Protein AF-A0A9Q1R9A4-F1 (afdb_monomer_lite)

pLDDT: mean 81.08, std 15.14, range [37.38, 95.88]

Organism: NCBI:txid402998

InterPro domains:
  IPR012951 Berberine/berberine-like [PF08031] (188-244)
  IPR016169 FAD-binding, type PCMH, subdomain 2 [G3DSA:3.30.465.10] (1-29)
  IPR016169 FAD-binding, type PCMH, subdomain 2 [G3DSA:3.30.465.10] (203-243)

Foldseek 3Di:
DVVLVVVLVVAADQDDDPDDDDDDDDADQKKKKKKKKAFCVPCVVLVVLCLVCQVVQDPQKHWDKDWDWDDDDPPITIMIMIIMMGRDDPVVVVVSCCVRPCVSVDDPVLQPDDQDPDDGIGMYMYIAGPVLVVCVVVVHGSPDDPVVVVDDDDDDDADFRFQDDFDDDDDDPVVSSQVGGDVPPQAGAVVNPDCVQDFQDPVSDQVRLCSSQCNHQNVCLLSSLCVSCVSPVVPPPDDRNHRHHDDDPD

Structure (mmCIF, N/CA/C/O backbone):
data_AF-A0A9Q1R9A4-F1
#
_entry.id   AF-A0A9Q1R9A4-F1
#
loop_
_atom_site.group_PDB
_atom_site.id
_atom_site.type_symbol
_atom_site.label_atom_id
_atom_site.label_alt_id
_atom_site.label_comp_id
_atom_site.label_asym_id
_atom_site.label_entity_id
_atom_site.label_seq_id
_atom_site.pdbx_PDB_ins_code
_atom_site.Cartn_x
_atom_site.Cartn_y
_atom_site.Cartn_z
_atom_site.occupancy
_atom_site.B_iso_or_equiv
_atom_site.auth_seq_id
_atom_site.auth_comp_id
_atom_site.auth_asym_id
_atom_site.auth_atom_id
_atom_site.pdbx_PDB_model_num
ATOM 1 N N . MET A 1 1 ? 8.631 -12.637 -24.176 1.00 63.22 1 MET A N 1
ATOM 2 C CA . MET A 1 1 ? 8.244 -11.293 -24.678 1.00 63.22 1 MET A CA 1
ATOM 3 C C . MET A 1 1 ? 6.862 -10.855 -24.199 1.00 63.22 1 MET A C 1
ATOM 5 O O . MET A 1 1 ? 6.827 -9.897 -23.445 1.00 63.22 1 MET A O 1
ATOM 9 N N . LYS A 1 2 ? 5.747 -11.522 -24.561 1.00 83.12 2 LYS A N 1
ATOM 10 C CA . LYS A 1 2 ? 4.403 -11.132 -24.063 1.00 83.12 2 LYS A CA 1
ATOM 11 C C . LYS A 1 2 ? 4.296 -11.201 -22.533 1.00 83.12 2 LYS A C 1
ATOM 13 O O . LYS A 1 2 ? 3.908 -10.218 -21.917 1.00 83.12 2 LYS A O 1
ATOM 18 N N . GLU A 1 3 ? 4.743 -12.304 -21.932 1.00 92.31 3 GLU A N 1
ATOM 19 C CA . GLU A 1 3 ? 4.770 -12.461 -20.467 1.00 92.31 3 GLU A CA 1
ATOM 20 C C . GLU A 1 3 ? 5.735 -11.495 -19.774 1.00 92.31 3 GLU A C 1
ATOM 22 O O . GLU A 1 3 ? 5.434 -10.985 -18.700 1.00 92.31 3 GLU A O 1
ATOM 27 N N . ASP A 1 4 ? 6.883 -11.197 -20.390 1.00 92.88 4 ASP A N 1
ATOM 28 C CA . ASP A 1 4 ? 7.862 -10.280 -19.800 1.00 92.88 4 ASP A CA 1
ATOM 29 C C . ASP A 1 4 ? 7.362 -8.836 -19.797 1.00 92.88 4 ASP A C 1
ATOM 31 O O . ASP A 1 4 ? 7.491 -8.152 -18.786 1.00 92.88 4 ASP A O 1
ATOM 35 N N . LEU A 1 5 ? 6.747 -8.385 -20.896 1.00 92.62 5 LEU A N 1
ATOM 36 C CA . LEU A 1 5 ? 6.113 -7.070 -20.949 1.00 92.62 5 LEU A CA 1
ATOM 37 C C . LEU A 1 5 ? 4.925 -7.006 -19.985 1.00 92.62 5 LEU A C 1
ATOM 39 O O . LEU A 1 5 ? 4.809 -6.040 -19.239 1.00 92.62 5 LEU A O 1
ATOM 43 N N . PHE A 1 6 ? 4.086 -8.046 -19.944 1.00 94.00 6 PHE A N 1
ATOM 44 C CA . PHE A 1 6 ? 2.952 -8.113 -19.020 1.00 94.00 6 PHE A CA 1
ATOM 45 C C . PHE A 1 6 ? 3.384 -8.127 -17.545 1.00 94.00 6 PHE A C 1
ATOM 47 O O . PHE A 1 6 ? 2.719 -7.559 -16.681 1.00 94.00 6 PHE A O 1
ATOM 54 N N . TRP A 1 7 ? 4.510 -8.762 -17.227 1.00 95.19 7 TRP A N 1
ATOM 55 C CA . TRP A 1 7 ? 5.142 -8.660 -15.915 1.00 95.19 7 TRP A CA 1
ATOM 56 C C . TRP A 1 7 ? 5.619 -7.231 -15.633 1.00 95.19 7 TRP A C 1
ATOM 58 O O . TRP A 1 7 ? 5.313 -6.693 -14.572 1.00 95.19 7 TRP A O 1
ATOM 68 N N . ALA A 1 8 ? 6.299 -6.604 -16.591 1.00 93.81 8 ALA A N 1
ATOM 69 C CA . ALA A 1 8 ? 6.922 -5.299 -16.417 1.00 93.81 8 ALA A CA 1
ATOM 70 C C . ALA A 1 8 ? 5.896 -4.168 -16.200 1.00 93.81 8 ALA A C 1
ATOM 72 O O . ALA A 1 8 ? 6.060 -3.349 -15.296 1.00 93.81 8 ALA A O 1
ATOM 73 N N . ILE A 1 9 ? 4.787 -4.169 -16.951 1.00 93.44 9 ILE A N 1
ATOM 74 C CA . ILE A 1 9 ? 3.737 -3.140 -16.830 1.00 93.44 9 ILE A CA 1
ATOM 75 C C . ILE A 1 9 ? 2.935 -3.210 -15.522 1.00 93.44 9 ILE A C 1
ATOM 77 O O . ILE A 1 9 ? 2.204 -2.279 -15.203 1.00 93.44 9 ILE A O 1
ATOM 81 N N . ARG A 1 10 ? 3.065 -4.294 -14.743 1.00 90.88 10 ARG A N 1
ATOM 82 C CA . ARG A 1 10 ? 2.428 -4.449 -13.420 1.00 90.88 10 ARG A CA 1
ATOM 83 C C . ARG A 1 10 ? 3.239 -3.831 -12.275 1.00 90.88 10 ARG A C 1
ATOM 85 O O . ARG A 1 10 ? 2.930 -4.071 -11.112 1.00 90.88 10 ARG A O 1
ATOM 92 N N . GLY A 1 11 ? 4.269 -3.054 -12.597 1.00 83.69 11 GLY A N 1
ATOM 93 C CA . GLY A 1 11 ? 5.078 -2.335 -11.612 1.00 83.69 11 GLY A CA 1
ATOM 94 C C . GLY A 1 11 ? 5.903 -1.174 -12.171 1.00 83.69 11 GLY A C 1
ATOM 95 O O . GLY A 1 11 ? 6.501 -0.452 -11.383 1.00 83.69 11 GLY A O 1
ATOM 96 N N . ALA A 1 12 ? 5.951 -0.977 -13.492 1.00 81.62 12 ALA A N 1
ATOM 97 C CA . ALA A 1 12 ? 6.675 0.112 -14.144 1.00 81.62 12 ALA A CA 1
ATOM 98 C C . ALA A 1 12 ? 6.041 0.489 -15.498 1.00 81.62 12 ALA A C 1
ATOM 100 O O . ALA A 1 12 ? 5.244 -0.262 -16.055 1.00 81.62 12 ALA A O 1
ATOM 101 N N . SER A 1 13 ? 6.398 1.654 -16.045 1.00 76.25 13 SER A N 1
ATOM 102 C CA . SER A 1 13 ? 5.813 2.182 -17.288 1.00 76.25 13 SER A CA 1
ATOM 103 C C . SER A 1 13 ? 6.701 1.917 -18.506 1.00 76.25 13 SER A C 1
ATOM 105 O O . SER A 1 13 ? 7.856 2.330 -18.535 1.00 76.25 13 SER A O 1
ATOM 107 N N . PHE A 1 14 ? 6.140 1.265 -19.530 1.00 88.50 14 PHE A N 1
ATOM 108 C CA . PHE A 1 14 ? 6.838 0.879 -20.773 1.00 88.50 14 PHE A CA 1
ATOM 109 C C . PHE A 1 14 ? 6.144 1.378 -22.051 1.00 88.50 14 PHE A C 1
ATOM 111 O O . PHE A 1 14 ? 6.560 1.041 -23.155 1.00 88.50 14 PHE A O 1
ATOM 118 N N . GLY A 1 15 ? 5.067 2.150 -21.909 1.00 90.69 15 GLY A N 1
ATOM 119 C CA . GLY A 1 15 ? 4.240 2.633 -23.010 1.00 90.69 15 GLY A CA 1
ATOM 120 C C . GLY A 1 15 ? 2.914 3.194 -22.504 1.00 90.69 15 GLY A C 1
ATOM 121 O O . GLY A 1 15 ? 2.722 3.366 -21.298 1.00 90.69 15 GLY A O 1
ATOM 122 N N . VAL A 1 16 ? 1.984 3.449 -23.425 1.00 93.31 16 VAL A N 1
ATOM 123 C CA . VAL A 1 16 ? 0.628 3.905 -23.092 1.00 93.31 16 VAL A CA 1
ATOM 124 C C . VAL A 1 16 ? -0.269 2.695 -22.838 1.00 93.31 16 VAL A C 1
ATOM 126 O O . VAL A 1 16 ? -0.581 1.934 -23.753 1.00 93.31 16 VAL A O 1
ATOM 129 N N . ILE A 1 17 ? -0.686 2.509 -21.586 1.00 92.94 17 ILE A N 1
ATOM 130 C CA . ILE A 1 17 ? -1.618 1.442 -21.210 1.00 92.94 17 ILE A CA 1
ATOM 131 C C . ILE A 1 17 ? -3.041 1.909 -21.511 1.00 92.94 17 ILE A C 1
ATOM 133 O O . ILE A 1 17 ? -3.514 2.875 -20.922 1.00 92.94 17 ILE A O 1
ATOM 137 N N . LEU A 1 18 ? -3.724 1.211 -22.420 1.00 94.38 18 LEU A N 1
ATOM 138 C CA . LEU A 1 18 ? -5.082 1.574 -22.842 1.00 94.38 18 LEU A CA 1
ATOM 139 C C . LEU A 1 18 ? -6.168 1.012 -21.919 1.00 94.38 18 LEU A C 1
ATOM 141 O O . LEU A 1 18 ? -7.210 1.633 -21.741 1.00 94.38 18 LEU A O 1
ATOM 145 N N . ALA A 1 19 ? -5.947 -0.176 -21.353 1.00 94.44 19 ALA A N 1
ATOM 146 C CA . ALA A 1 19 ? -6.924 -0.841 -20.500 1.00 94.44 19 ALA A CA 1
ATOM 147 C C . ALA A 1 19 ? -6.268 -1.885 -19.590 1.00 94.44 19 ALA A C 1
ATOM 149 O O . ALA A 1 19 ? -5.264 -2.504 -19.949 1.00 94.44 19 ALA A O 1
ATOM 150 N N . TRP A 1 20 ? -6.907 -2.136 -18.446 1.00 93.75 20 TRP A N 1
ATOM 151 C CA . TRP A 1 20 ? -6.590 -3.242 -17.547 1.00 93.75 20 TRP A CA 1
ATOM 152 C C . TRP A 1 20 ? -7.762 -4.215 -17.466 1.00 93.75 20 TRP A C 1
ATOM 154 O O . TRP A 1 20 ? -8.903 -3.814 -17.245 1.00 93.75 20 TRP A O 1
ATOM 164 N N . LYS A 1 21 ? -7.473 -5.515 -17.576 1.00 95.06 21 LYS A N 1
ATOM 165 C CA . LYS A 1 21 ? -8.422 -6.568 -17.204 1.00 95.06 21 LYS A CA 1
ATOM 166 C C . LYS A 1 21 ? -8.174 -6.955 -15.752 1.00 95.06 21 LYS A C 1
ATOM 168 O O . LYS A 1 21 ? -7.192 -7.628 -15.448 1.00 95.06 21 LYS A O 1
ATOM 173 N N . LEU A 1 22 ? -9.061 -6.522 -14.864 1.00 93.94 22 LEU A N 1
ATOM 174 C CA . LEU A 1 22 ? -8.936 -6.765 -13.430 1.00 93.94 22 LEU A CA 1
ATOM 175 C C . LEU A 1 22 ? -9.556 -8.111 -13.041 1.00 93.94 22 LEU A C 1
ATOM 177 O O . LEU A 1 22 ? -10.604 -8.502 -13.556 1.00 93.94 22 LEU A O 1
ATOM 181 N N . LYS A 1 23 ? -8.916 -8.813 -12.101 1.00 94.06 23 LYS A N 1
ATOM 182 C CA . LYS A 1 23 ? -9.514 -9.953 -11.400 1.00 94.06 23 LYS A CA 1
ATOM 183 C C . LYS A 1 23 ? -10.117 -9.432 -10.103 1.00 94.06 23 LYS A C 1
ATOM 185 O O . LYS A 1 23 ? -9.381 -8.994 -9.223 1.00 94.06 23 LYS A O 1
ATOM 190 N N . LEU A 1 24 ? -11.441 -9.475 -9.999 1.00 94.31 24 LEU A N 1
ATOM 191 C CA . LEU A 1 24 ? -12.132 -9.060 -8.783 1.00 94.31 24 LEU A CA 1
ATOM 192 C C . LEU A 1 24 ? -11.820 -10.029 -7.638 1.00 94.31 24 LEU A C 1
ATOM 194 O O . LEU A 1 24 ? -11.685 -11.239 -7.846 1.00 94.31 24 LEU A O 1
ATOM 198 N N . VAL A 1 25 ? -11.722 -9.481 -6.432 1.00 91.50 25 VAL A N 1
ATOM 199 C CA . VAL A 1 25 ? -11.574 -10.240 -5.189 1.00 91.50 25 VAL A CA 1
ATOM 200 C C . VAL A 1 25 ? -12.861 -10.137 -4.388 1.00 91.50 25 VAL A C 1
ATOM 202 O O . VAL A 1 25 ? -13.541 -9.111 -4.413 1.00 91.50 25 VAL A O 1
ATOM 205 N N . ARG A 1 26 ? -13.219 -11.220 -3.696 1.00 93.06 26 ARG A N 1
ATOM 206 C CA . ARG A 1 26 ? -14.405 -11.229 -2.845 1.00 93.06 26 ARG A CA 1
ATOM 207 C C . ARG A 1 26 ? -14.070 -10.562 -1.519 1.00 93.06 26 ARG A C 1
ATOM 209 O O . ARG A 1 26 ? -13.100 -10.940 -0.871 1.00 93.06 26 ARG A O 1
ATOM 216 N N . VAL A 1 27 ? -14.901 -9.611 -1.124 1.00 91.75 27 VAL A N 1
ATOM 217 C CA . VAL A 1 27 ? -14.853 -8.962 0.187 1.00 91.75 27 VAL A CA 1
ATOM 218 C C . VAL A 1 27 ? -16.104 -9.343 0.982 1.00 91.75 27 VAL A C 1
ATOM 220 O O . VAL A 1 27 ? -17.145 -9.605 0.367 1.00 91.75 27 VAL A O 1
ATOM 223 N N . PRO A 1 28 ? -16.026 -9.423 2.321 1.00 92.56 28 PRO A N 1
ATOM 224 C CA . PRO A 1 28 ? -17.210 -9.579 3.156 1.00 92.56 28 PRO A CA 1
ATOM 225 C C . PRO A 1 28 ? -18.204 -8.437 2.927 1.00 92.56 28 PRO A C 1
ATOM 227 O O . PRO A 1 28 ? -17.810 -7.313 2.621 1.00 92.56 28 PRO A O 1
ATOM 230 N N . GLU A 1 29 ? -19.494 -8.723 3.102 1.00 89.38 29 GLU A N 1
ATOM 231 C CA . GLU A 1 29 ? -20.552 -7.709 2.991 1.00 89.38 29 GLU A CA 1
ATOM 232 C C . GLU A 1 29 ? -20.385 -6.601 4.040 1.00 89.38 29 GLU A C 1
ATOM 234 O O . GLU A 1 29 ? -20.602 -5.424 3.751 1.00 89.38 29 GLU A O 1
ATOM 239 N N . LYS A 1 30 ? -19.934 -6.988 5.239 1.00 88.56 30 LYS A N 1
ATOM 240 C CA . LYS A 1 30 ? -19.611 -6.088 6.341 1.00 88.56 30 LYS A CA 1
ATOM 241 C C . LYS A 1 30 ? -18.139 -6.189 6.704 1.00 88.56 30 LYS A C 1
ATOM 243 O O . LYS A 1 30 ? -17.612 -7.284 6.893 1.00 88.56 30 LYS A O 1
ATOM 248 N N . VAL A 1 31 ? -17.509 -5.032 6.831 1.00 92.56 31 VAL A N 1
ATOM 249 C CA . VAL A 1 31 ? -16.153 -4.861 7.351 1.00 92.56 31 VAL A CA 1
ATOM 250 C C . VAL A 1 31 ? -16.194 -3.942 8.564 1.00 92.56 31 VAL A C 1
ATOM 252 O O . VAL A 1 31 ? -17.105 -3.123 8.691 1.00 92.56 31 VAL A O 1
ATOM 255 N N . THR A 1 32 ? -15.200 -4.041 9.437 1.00 91.31 32 THR A N 1
ATOM 256 C CA . THR A 1 32 ? -15.073 -3.190 10.623 1.00 91.31 32 THR A CA 1
ATOM 257 C C . THR A 1 32 ? -13.869 -2.273 10.455 1.00 91.31 32 THR A C 1
ATOM 259 O O . THR A 1 32 ? -12.757 -2.748 10.236 1.00 91.31 32 THR A O 1
ATOM 262 N N . VAL A 1 33 ? -14.063 -0.960 10.545 1.00 90.62 33 VAL A N 1
ATOM 263 C CA . VAL A 1 33 ? -12.965 0.021 10.555 1.00 90.62 33 VAL A CA 1
ATOM 264 C C . VAL A 1 33 ? -12.855 0.664 11.917 1.00 90.62 33 VAL A C 1
ATOM 266 O O . VAL A 1 33 ? -13.882 0.900 12.542 1.00 90.62 33 VAL A O 1
ATOM 269 N N . PHE A 1 34 ? -11.642 0.986 12.366 1.00 89.00 34 PHE A N 1
ATOM 270 C CA . PHE A 1 34 ? -11.479 1.756 13.594 1.00 89.00 34 PHE A CA 1
ATOM 271 C C . PHE A 1 34 ? -10.283 2.706 13.590 1.00 89.00 34 PHE A C 1
ATOM 273 O O . PHE A 1 34 ? -9.358 2.548 12.796 1.00 89.00 34 PHE A O 1
ATOM 280 N N . THR A 1 35 ? -10.307 3.691 14.488 1.00 87.75 35 THR A N 1
ATOM 281 C CA . THR A 1 35 ? -9.176 4.562 14.809 1.00 87.75 35 THR A CA 1
ATOM 282 C C . THR A 1 35 ? -9.021 4.675 16.319 1.00 87.75 35 THR A C 1
ATOM 284 O O . THR A 1 35 ? -9.992 4.982 17.010 1.00 87.75 35 THR A O 1
ATOM 287 N N . VAL A 1 36 ? -7.800 4.459 16.810 1.00 87.31 36 VAL A N 1
ATOM 288 C CA . VAL A 1 36 ? -7.400 4.711 18.201 1.00 87.31 36 VAL A CA 1
ATOM 289 C C . VAL A 1 36 ? -6.398 5.856 18.216 1.00 87.31 36 VAL A C 1
ATOM 291 O O . VAL A 1 36 ? -5.309 5.710 17.665 1.00 87.31 36 VAL A O 1
ATOM 294 N N . TYR A 1 37 ? -6.758 6.964 18.857 1.00 84.94 37 TYR A N 1
ATOM 295 C CA . TYR A 1 37 ? -5.898 8.140 19.001 1.00 84.94 37 TYR A CA 1
ATOM 296 C C . TYR A 1 37 ? -5.149 8.115 20.340 1.00 84.94 37 TYR A C 1
ATOM 298 O O . TYR A 1 37 ? -5.719 7.746 21.372 1.00 84.94 37 TYR A O 1
ATOM 306 N N . LYS A 1 38 ? -3.868 8.495 20.327 1.00 84.94 38 LYS A N 1
ATOM 307 C CA . LYS A 1 38 ? -2.996 8.617 21.503 1.00 84.94 38 LYS A CA 1
ATOM 308 C C . LYS A 1 38 ? -2.044 9.803 21.321 1.00 84.94 38 LYS A C 1
ATOM 310 O O . LYS A 1 38 ? -1.649 10.130 20.207 1.00 84.94 38 LYS A O 1
ATOM 315 N N . LYS A 1 39 ? -1.597 10.405 22.423 1.00 85.88 39 LYS A N 1
ATOM 316 C CA . LYS A 1 39 ? -0.428 11.299 22.401 1.00 85.88 39 LYS A CA 1
ATOM 317 C C . LYS A 1 39 ? 0.843 10.459 22.308 1.00 85.88 39 LYS A C 1
ATOM 319 O O . LYS A 1 39 ? 0.905 9.415 22.951 1.00 85.88 39 LYS A O 1
ATOM 324 N N . LEU A 1 40 ? 1.849 10.892 21.550 1.00 84.88 40 LEU A N 1
ATOM 325 C CA . LEU A 1 40 ? 3.137 10.188 21.491 1.00 84.88 40 LEU A CA 1
ATOM 326 C C . LEU A 1 40 ? 3.801 10.130 22.874 1.00 84.88 40 LEU A C 1
ATOM 328 O O . LEU A 1 40 ? 4.302 9.080 23.284 1.00 84.88 40 LEU A O 1
ATOM 332 N N . GLU A 1 41 ? 3.756 11.247 23.600 1.00 83.00 41 GLU A N 1
ATOM 333 C CA . GLU A 1 41 ? 4.258 11.349 24.967 1.00 83.00 41 GLU A CA 1
ATOM 334 C C . GLU A 1 41 ? 3.551 10.321 25.867 1.00 83.00 41 GLU A C 1
ATOM 336 O O . GLU A 1 41 ? 2.320 10.250 25.926 1.00 83.00 41 GLU A O 1
ATOM 341 N N . GLY A 1 42 ? 4.338 9.458 26.514 1.00 83.12 42 GLY A N 1
ATOM 342 C CA . GLY A 1 42 ? 3.838 8.364 27.351 1.00 83.12 42 GLY A CA 1
ATOM 343 C C . GLY A 1 42 ? 3.331 7.121 26.602 1.00 83.12 42 GLY A C 1
ATOM 344 O O . GLY A 1 42 ? 2.989 6.138 27.256 1.00 83.12 42 GLY A O 1
ATOM 345 N N . ASN A 1 43 ? 3.307 7.103 25.260 1.00 83.62 43 ASN A N 1
ATOM 346 C CA . ASN A 1 43 ? 2.828 5.958 24.461 1.00 83.62 43 ASN A CA 1
ATOM 347 C C . ASN A 1 43 ? 3.883 5.384 23.490 1.00 83.62 43 ASN A C 1
ATOM 349 O O . ASN A 1 43 ? 3.536 4.599 22.604 1.00 83.62 43 ASN A O 1
ATOM 353 N N . GLN A 1 44 ? 5.175 5.699 23.662 1.00 82.38 44 GLN A N 1
ATOM 354 C CA . GLN A 1 44 ? 6.252 5.162 22.807 1.00 82.38 44 GLN A CA 1
ATOM 355 C C . GLN A 1 44 ? 6.290 3.622 22.814 1.00 82.38 44 GLN A C 1
ATOM 357 O O . GLN A 1 44 ? 6.470 2.995 21.769 1.00 82.38 44 GLN A O 1
ATOM 362 N N . ASN A 1 45 ? 6.023 3.005 23.971 1.00 85.00 45 ASN A N 1
ATOM 363 C CA . ASN A 1 45 ? 5.959 1.547 24.115 1.00 85.00 45 ASN A CA 1
ATOM 364 C C . ASN A 1 45 ? 4.878 0.916 23.225 1.00 85.00 45 ASN A C 1
ATOM 366 O O . ASN A 1 45 ? 5.087 -0.167 22.680 1.00 85.00 45 ASN A O 1
ATOM 370 N N . LEU A 1 46 ? 3.737 1.590 23.041 1.00 85.88 46 LEU A N 1
ATOM 371 C CA . LEU A 1 46 ? 2.663 1.107 22.172 1.00 85.88 46 LEU A CA 1
ATOM 372 C C . LEU A 1 46 ? 3.079 1.156 20.699 1.00 85.88 46 LEU A C 1
ATOM 374 O O . LEU A 1 46 ? 2.847 0.195 19.966 1.00 85.88 46 LEU A O 1
ATOM 378 N N . LEU A 1 47 ? 3.732 2.242 20.276 1.00 85.56 47 LEU A N 1
ATOM 379 C CA . LEU A 1 47 ? 4.261 2.374 18.918 1.00 85.56 47 LEU A CA 1
ATOM 380 C C . LEU A 1 47 ? 5.308 1.290 18.619 1.00 85.5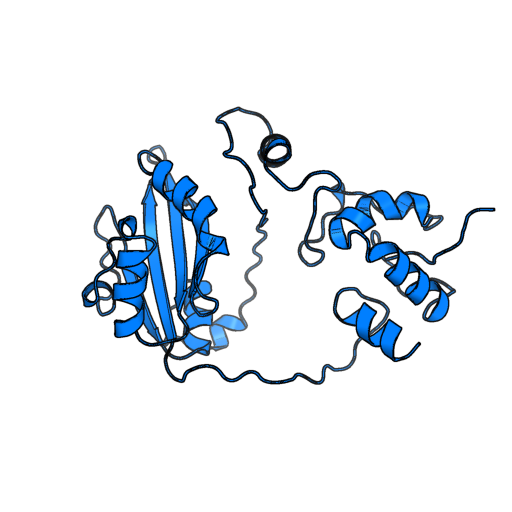6 47 LEU A C 1
ATOM 382 O O . LEU A 1 47 ? 5.232 0.621 17.587 1.00 85.56 47 LEU A O 1
ATOM 386 N N . GLN A 1 48 ? 6.239 1.059 19.550 1.00 83.31 48 GLN A N 1
ATOM 387 C CA . GLN A 1 48 ? 7.250 0.008 19.423 1.00 83.31 48 GLN A CA 1
ATOM 388 C C . GLN A 1 48 ? 6.615 -1.389 19.381 1.00 83.31 48 GLN A C 1
ATOM 390 O O . GLN A 1 48 ? 6.967 -2.208 18.529 1.00 83.31 48 GLN A O 1
ATOM 395 N N . LYS A 1 49 ? 5.647 -1.662 20.266 1.00 85.69 49 LYS A N 1
ATOM 396 C CA . LYS A 1 49 ? 4.914 -2.931 20.277 1.00 85.69 49 LYS A CA 1
ATOM 397 C C . LYS A 1 49 ? 4.198 -3.163 18.950 1.00 85.69 49 LYS A C 1
ATOM 399 O O . LYS A 1 49 ? 4.329 -4.248 18.389 1.00 85.69 49 LYS A O 1
ATOM 404 N N . TRP A 1 50 ? 3.499 -2.153 18.426 1.00 88.38 50 TRP A N 1
ATOM 405 C CA . TRP A 1 50 ? 2.844 -2.232 17.120 1.00 88.38 50 TRP A CA 1
ATOM 406 C C . TRP A 1 50 ? 3.841 -2.572 16.007 1.00 88.38 50 TRP A C 1
ATOM 408 O O . TRP A 1 50 ? 3.590 -3.508 15.251 1.00 88.38 50 TRP A O 1
ATOM 418 N N . GLY A 1 51 ? 4.998 -1.900 15.957 1.00 83.12 51 GLY A N 1
ATOM 419 C CA . GLY A 1 51 ? 6.043 -2.190 14.967 1.00 83.12 51 GLY A CA 1
ATOM 420 C C . GLY A 1 51 ? 6.508 -3.653 14.987 1.00 83.12 51 GLY A C 1
ATOM 421 O O . GLY A 1 51 ? 6.733 -4.255 13.937 1.00 83.12 51 GLY A O 1
ATOM 422 N N . ASN A 1 52 ? 6.559 -4.265 16.174 1.00 83.94 52 ASN A N 1
ATOM 423 C CA . ASN A 1 52 ? 6.972 -5.659 16.347 1.00 83.94 52 ASN A CA 1
ATOM 424 C C . ASN A 1 52 ? 5.896 -6.686 15.968 1.00 83.94 52 ASN A C 1
ATOM 426 O O . ASN A 1 52 ? 6.241 -7.789 15.557 1.00 83.94 52 ASN A O 1
ATOM 430 N N . ILE A 1 53 ? 4.608 -6.365 16.110 1.00 87.06 53 ILE A N 1
ATOM 431 C CA . ILE A 1 53 ? 3.520 -7.341 15.913 1.00 87.06 53 ILE A CA 1
ATOM 432 C C . ILE A 1 53 ? 2.740 -7.141 14.616 1.00 87.06 53 ILE A C 1
ATOM 434 O O . ILE A 1 53 ? 2.055 -8.066 14.191 1.00 87.06 53 ILE A O 1
ATOM 438 N N . ALA A 1 54 ? 2.834 -5.974 13.970 1.00 85.88 54 ALA A N 1
ATOM 439 C CA . ALA A 1 54 ? 2.019 -5.632 12.802 1.00 85.88 54 ALA A CA 1
ATOM 440 C C . ALA A 1 54 ? 2.133 -6.663 11.665 1.00 85.88 54 ALA A C 1
ATOM 442 O O . ALA A 1 54 ? 1.130 -7.014 11.054 1.00 85.88 54 ALA A O 1
ATOM 443 N N . HIS A 1 55 ? 3.332 -7.204 11.428 1.00 84.38 55 HIS A N 1
ATOM 444 C CA . HIS A 1 55 ? 3.583 -8.227 10.404 1.00 84.38 55 HIS A CA 1
ATOM 445 C C . HIS A 1 55 ? 3.113 -9.642 10.793 1.00 84.38 55 HIS A C 1
ATOM 447 O O . HIS A 1 55 ? 3.170 -10.547 9.967 1.00 84.38 55 HIS A O 1
ATOM 453 N N . GLN A 1 56 ? 2.699 -9.846 12.047 1.00 89.25 56 GLN A N 1
ATOM 454 C CA . GLN A 1 56 ? 2.203 -11.120 12.588 1.00 89.25 56 GLN A CA 1
ATOM 455 C C . GLN A 1 56 ? 0.679 -11.118 12.764 1.00 89.25 56 GLN A C 1
ATOM 457 O O . GLN A 1 56 ? 0.095 -12.130 13.159 1.00 89.25 56 GLN A O 1
ATOM 462 N N . LEU A 1 57 ? 0.028 -9.976 12.520 1.00 90.56 57 LEU A N 1
ATOM 463 C CA . LEU A 1 57 ? -1.425 -9.879 12.527 1.00 90.56 57 LEU A CA 1
ATOM 464 C C . LEU A 1 57 ? -2.009 -10.727 11.388 1.00 90.56 57 LEU A C 1
ATOM 466 O O . LEU A 1 57 ? -1.367 -10.893 10.352 1.00 90.56 57 LEU A O 1
ATOM 470 N N . PRO A 1 58 ? -3.217 -11.287 11.565 1.00 94.00 58 PRO A N 1
ATOM 471 C CA . PRO A 1 58 ? -3.835 -12.089 10.520 1.00 94.00 58 PRO A CA 1
ATOM 472 C C . PRO A 1 58 ? -4.121 -11.236 9.280 1.00 94.00 58 PRO A C 1
ATOM 474 O O . PRO A 1 58 ? -4.521 -10.084 9.414 1.00 94.00 58 PRO A O 1
ATOM 477 N N . ASP A 1 59 ? -4.047 -11.833 8.089 1.00 92.06 59 ASP A N 1
ATOM 478 C CA . ASP A 1 59 ? -4.247 -11.152 6.793 1.00 92.06 59 ASP A CA 1
ATOM 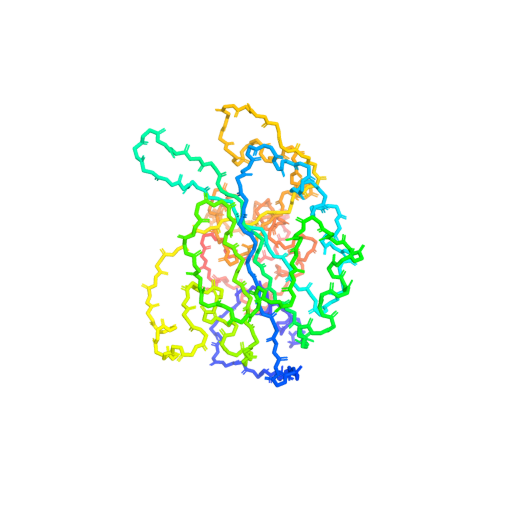479 C C . ASP A 1 59 ? -5.566 -10.365 6.680 1.00 92.06 59 ASP A C 1
ATOM 481 O O . ASP A 1 59 ? -5.689 -9.432 5.886 1.00 92.06 59 ASP A O 1
ATOM 485 N N . LYS A 1 60 ? -6.574 -10.736 7.479 1.00 93.69 60 LYS A N 1
ATOM 486 C CA . LYS A 1 60 ? -7.865 -10.042 7.558 1.00 93.69 60 LYS A CA 1
ATOM 487 C C . LYS A 1 60 ? -7.837 -8.747 8.377 1.00 93.69 60 LYS A C 1
ATOM 489 O O . LYS A 1 60 ? -8.857 -8.068 8.404 1.00 93.69 60 LYS A O 1
ATOM 494 N N . LEU A 1 61 ? -6.734 -8.407 9.046 1.00 93.44 61 LEU A N 1
ATOM 495 C CA . LEU A 1 61 ? -6.577 -7.210 9.872 1.00 93.44 61 LEU A CA 1
ATOM 496 C C . LEU A 1 61 ? -5.424 -6.340 9.355 1.00 93.44 61 LEU A C 1
ATOM 498 O O . LEU A 1 61 ? -4.252 -6.633 9.573 1.00 93.44 61 LEU A O 1
ATOM 502 N N . LEU A 1 62 ? -5.775 -5.215 8.742 1.00 91.94 62 LEU A N 1
ATOM 503 C CA . LEU A 1 62 ? -4.848 -4.133 8.439 1.00 91.94 62 LEU A CA 1
ATOM 504 C C . LEU A 1 62 ? -4.867 -3.122 9.585 1.00 91.94 62 LEU A C 1
ATOM 506 O O . LEU A 1 62 ? -5.932 -2.630 9.947 1.00 91.94 62 LEU A O 1
ATOM 510 N N . VAL A 1 63 ? -3.695 -2.742 10.090 1.00 90.62 63 VAL A N 1
ATOM 511 C CA . VAL A 1 63 ? -3.526 -1.607 11.007 1.00 90.62 63 VAL A CA 1
ATOM 512 C C . VAL A 1 63 ? -2.403 -0.733 10.465 1.00 90.62 63 VAL A C 1
ATOM 514 O O . VAL A 1 63 ? -1.288 -1.220 10.300 1.00 90.62 63 VAL A O 1
ATOM 517 N N . ARG A 1 64 ? -2.681 0.544 10.198 1.00 88.81 64 ARG A N 1
ATOM 518 C CA . ARG A 1 64 ? -1.677 1.565 9.876 1.00 88.81 64 ARG A CA 1
ATOM 519 C C . ARG A 1 64 ? -1.516 2.533 11.041 1.00 88.81 64 ARG A C 1
ATOM 521 O O . ARG A 1 64 ? -2.484 2.815 11.743 1.00 88.81 64 ARG A O 1
ATOM 528 N N . VAL A 1 65 ? -0.315 3.073 11.198 1.00 89.12 65 VAL A N 1
ATOM 529 C CA . VAL A 1 65 ? -0.045 4.196 12.100 1.00 89.12 65 VAL A CA 1
ATOM 530 C C . VAL A 1 65 ? 0.095 5.460 11.278 1.00 89.12 65 VAL A C 1
ATOM 532 O O . VAL A 1 65 ? 0.740 5.456 10.230 1.00 89.12 65 VAL A O 1
ATOM 535 N N . VAL A 1 66 ? -0.506 6.534 11.769 1.00 85.38 66 VAL A N 1
ATOM 536 C CA . VAL A 1 66 ? -0.270 7.890 11.288 1.00 85.38 66 VAL A CA 1
ATOM 537 C C . VAL A 1 66 ? 0.238 8.710 12.463 1.00 85.38 66 VAL A C 1
ATOM 539 O O . VAL A 1 66 ? -0.281 8.599 13.574 1.00 85.38 66 VAL A O 1
ATOM 542 N N . ILE A 1 67 ? 1.273 9.500 12.207 1.00 85.19 67 ILE A N 1
ATOM 543 C CA . ILE A 1 67 ? 1.878 10.412 13.172 1.00 85.19 67 ILE A CA 1
ATOM 544 C C . ILE A 1 67 ? 1.718 11.813 12.598 1.00 85.19 67 ILE A C 1
ATOM 546 O O . ILE A 1 67 ? 2.079 12.046 11.444 1.00 85.19 67 ILE A O 1
ATOM 550 N N . GLN A 1 68 ? 1.151 12.727 13.376 1.00 82.94 68 GLN A N 1
ATOM 551 C CA . GLN A 1 68 ? 0.918 14.102 12.948 1.00 82.94 68 GLN A CA 1
ATOM 552 C C . GLN A 1 68 ? 1.095 15.078 14.109 1.00 82.94 68 GLN A C 1
ATOM 554 O O . GLN A 1 68 ? 1.046 14.699 15.277 1.00 82.94 68 GLN A O 1
ATOM 559 N N . ASN A 1 69 ? 1.307 16.348 13.778 1.00 82.44 69 ASN A N 1
ATOM 560 C CA . ASN A 1 69 ? 1.218 17.424 14.756 1.00 82.44 69 ASN A CA 1
ATOM 561 C C . ASN A 1 69 ? -0.257 17.810 14.907 1.00 82.44 69 ASN A C 1
ATOM 563 O O . ASN A 1 69 ? -0.921 18.053 13.897 1.00 82.44 69 ASN A O 1
ATOM 567 N N . ASP A 1 70 ? -0.748 17.853 16.139 1.00 80.12 70 ASP A N 1
ATOM 568 C CA . ASP A 1 70 ? -2.099 18.289 16.472 1.00 80.12 70 ASP A CA 1
ATOM 569 C C . ASP A 1 70 ? -2.063 19.369 17.568 1.00 80.12 70 ASP A C 1
ATOM 571 O O . ASP A 1 70 ? -1.086 19.501 18.309 1.00 80.12 70 ASP A O 1
ATOM 575 N N . GLY A 1 71 ? -3.123 20.173 17.653 1.00 76.56 71 GLY A N 1
ATOM 576 C CA . GLY A 1 71 ? -3.233 21.320 18.560 1.00 76.56 71 GLY A CA 1
ATOM 577 C C . GLY A 1 71 ? -2.996 22.686 17.899 1.00 76.56 71 GLY A C 1
ATOM 578 O O . GLY A 1 71 ? -2.686 22.809 16.712 1.00 76.56 71 GLY A O 1
ATOM 579 N N . THR A 1 72 ? -3.176 23.759 18.677 1.00 70.25 72 THR A N 1
ATOM 580 C CA . THR A 1 72 ? -3.126 25.153 18.196 1.00 70.25 72 THR A CA 1
ATOM 581 C C . THR A 1 72 ? -2.181 26.011 19.027 1.00 70.25 72 THR A C 1
ATOM 583 O O . THR A 1 72 ? -2.169 25.921 20.251 1.00 70.25 72 THR A O 1
ATOM 586 N N . GLY A 1 73 ? -1.433 26.910 18.379 1.00 73.06 73 GLY A N 1
ATOM 587 C CA . GLY A 1 73 ? -0.545 27.841 19.080 1.00 73.06 73 GLY A CA 1
ATOM 588 C C . GLY A 1 73 ? 0.602 27.123 19.797 1.00 73.06 73 GLY A C 1
ATOM 589 O O . GLY A 1 73 ? 1.362 26.402 19.151 1.00 73.06 73 GLY A O 1
ATOM 590 N N . ASN A 1 74 ? 0.718 27.340 21.110 1.00 74.56 74 ASN A N 1
ATOM 591 C CA . ASN A 1 74 ? 1.754 26.739 21.958 1.00 74.56 74 ASN A CA 1
ATOM 592 C C . ASN A 1 74 ? 1.381 25.342 22.487 1.00 7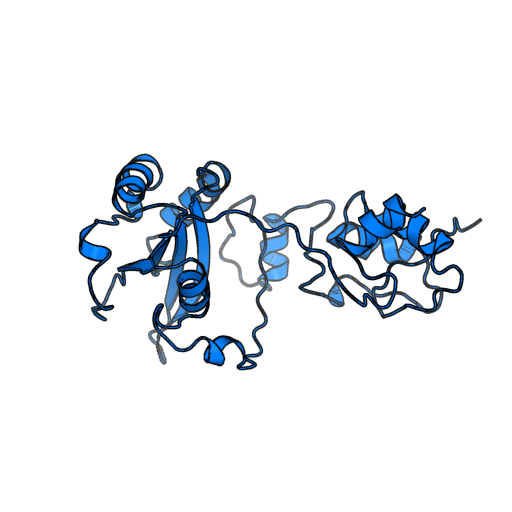4.56 74 ASN A C 1
ATOM 594 O O . ASN A 1 74 ? 2.260 24.643 22.975 1.00 74.56 74 ASN A O 1
ATOM 598 N N . ASP A 1 75 ? 0.126 24.905 22.340 1.00 78.31 75 ASP A N 1
ATOM 599 C CA . ASP A 1 75 ? -0.358 23.604 22.830 1.00 78.31 75 ASP A CA 1
ATOM 600 C C . ASP A 1 75 ? -0.221 22.494 21.775 1.00 78.31 75 ASP A C 1
ATOM 602 O O . ASP A 1 75 ? -1.046 21.582 21.687 1.00 78.31 75 ASP A O 1
ATOM 606 N N . LYS A 1 76 ? 0.805 22.591 20.924 1.00 81.94 76 LYS A N 1
ATOM 607 C CA . LYS A 1 76 ? 1.093 21.571 19.915 1.00 81.94 76 LYS A CA 1
ATOM 608 C C . LYS A 1 76 ? 1.611 20.309 20.582 1.00 81.94 76 LYS A C 1
ATOM 610 O O . LYS A 1 76 ? 2.504 20.363 21.424 1.00 81.94 76 LYS A O 1
ATOM 615 N N . TYR A 1 77 ? 1.104 19.170 20.145 1.00 82.62 77 TYR A N 1
ATOM 616 C CA . TYR A 1 77 ? 1.600 17.867 20.550 1.00 82.62 77 TYR A CA 1
ATOM 617 C C . TYR A 1 77 ? 1.682 16.934 19.347 1.00 82.62 77 TYR A C 1
ATOM 619 O O . TYR A 1 77 ? 1.044 17.136 18.315 1.00 82.62 77 TYR A O 1
ATOM 627 N N . VAL A 1 78 ? 2.498 15.892 19.481 1.00 84.94 78 VAL A N 1
ATOM 628 C CA . VAL A 1 78 ? 2.563 14.834 18.476 1.00 84.94 78 VAL A CA 1
ATOM 629 C C . VAL A 1 78 ? 1.477 13.813 18.788 1.00 84.94 78 VAL A C 1
ATOM 631 O O . VAL A 1 78 ? 1.500 13.155 19.833 1.00 84.94 78 VAL A O 1
ATOM 634 N N . GLU A 1 79 ? 0.514 13.695 17.885 1.00 85.62 79 GLU A N 1
ATOM 635 C CA . GLU A 1 79 ? -0.531 12.687 17.924 1.00 85.62 79 GLU A CA 1
ATOM 636 C C . GLU A 1 79 ? -0.090 11.456 17.130 1.00 85.62 79 GLU A C 1
ATOM 638 O O . GLU A 1 79 ? 0.432 11.560 16.017 1.00 85.62 79 GLU A O 1
ATOM 643 N N . ILE A 1 80 ? -0.325 10.277 17.701 1.00 88.00 80 ILE A N 1
ATOM 644 C CA . ILE A 1 80 ? -0.248 9.002 16.995 1.00 88.00 80 ILE A CA 1
ATOM 645 C C . ILE A 1 80 ? -1.648 8.406 16.933 1.00 88.00 80 ILE A C 1
ATOM 647 O O . ILE A 1 80 ? -2.335 8.294 17.951 1.00 88.00 80 ILE A O 1
ATOM 651 N N . PHE A 1 81 ? -2.079 7.984 15.749 1.00 87.50 81 PHE A N 1
ATOM 652 C CA . PHE A 1 81 ? -3.331 7.256 15.625 1.00 87.50 81 PHE A CA 1
ATOM 653 C C . PHE A 1 81 ? -3.191 5.981 14.805 1.00 87.50 81 PHE A C 1
ATOM 655 O O . PHE A 1 81 ? -2.598 5.943 13.726 1.00 87.50 81 PHE A O 1
ATOM 662 N N . PHE A 1 82 ? -3.761 4.913 15.355 1.00 89.88 82 PHE A N 1
ATOM 663 C CA . PHE A 1 82 ? -3.808 3.590 14.754 1.00 89.88 82 PHE A CA 1
ATOM 664 C C . PHE A 1 82 ? -5.122 3.469 14.005 1.00 89.88 82 PHE A C 1
ATOM 666 O O . PHE A 1 82 ? -6.174 3.374 14.633 1.00 89.88 82 PHE A O 1
ATOM 673 N N . GLN A 1 83 ? -5.069 3.493 12.678 1.00 89.38 83 GLN A N 1
ATOM 674 C CA . GLN A 1 83 ? -6.239 3.349 11.822 1.00 89.38 83 GLN A CA 1
ATOM 675 C C . GLN A 1 83 ? -6.256 1.966 11.183 1.00 89.38 83 GLN A C 1
ATOM 677 O O . GLN A 1 83 ? -5.250 1.517 10.638 1.00 89.38 83 GLN A O 1
ATOM 682 N N . ALA A 1 84 ? -7.393 1.288 11.222 1.00 91.25 84 ALA A N 1
ATOM 683 C CA . ALA A 1 84 ? -7.463 -0.120 10.882 1.00 91.25 84 ALA A CA 1
ATOM 684 C C . ALA A 1 84 ? -8.691 -0.491 10.052 1.00 91.25 84 ALA A C 1
ATOM 686 O O . ALA A 1 84 ? -9.728 0.171 10.106 1.00 91.25 84 ALA A O 1
ATOM 687 N N . LEU A 1 85 ? -8.543 -1.588 9.309 1.00 93.19 85 LEU A N 1
ATOM 688 C CA . LEU A 1 85 ? -9.590 -2.287 8.574 1.00 93.19 85 LEU A CA 1
ATOM 689 C C . LEU A 1 85 ? -9.530 -3.768 8.923 1.00 93.19 85 LEU A C 1
ATOM 691 O O . LEU A 1 85 ? -8.501 -4.416 8.742 1.00 93.19 85 LEU A O 1
ATOM 695 N N . TYR A 1 86 ? -10.658 -4.308 9.350 1.00 94.25 86 TYR A N 1
ATOM 696 C CA . TYR A 1 86 ? -10.856 -5.722 9.586 1.00 94.25 86 TYR A CA 1
ATOM 697 C C . TYR A 1 86 ? -11.901 -6.283 8.620 1.00 94.25 86 TYR A C 1
ATOM 699 O O . TYR A 1 86 ? -13.022 -5.780 8.522 1.00 94.25 86 TYR A O 1
ATOM 707 N N . LEU A 1 87 ? -11.534 -7.342 7.900 1.00 94.81 87 LEU A N 1
ATOM 708 C CA . LEU A 1 87 ? -12.404 -8.054 6.967 1.00 94.81 87 LEU A CA 1
ATOM 709 C C . LEU A 1 87 ? -13.289 -9.054 7.721 1.00 94.81 87 LEU A C 1
ATOM 711 O O . LEU A 1 87 ? -13.112 -10.267 7.619 1.00 94.81 87 LEU A O 1
ATOM 715 N N . GLY A 1 88 ? -14.237 -8.529 8.487 1.00 92.12 88 GLY A N 1
ATOM 716 C CA . GLY A 1 88 ? -15.201 -9.308 9.254 1.00 92.12 88 GLY A CA 1
ATOM 717 C C . GLY A 1 88 ? -16.004 -8.427 10.211 1.00 92.12 88 GLY A C 1
ATOM 718 O O . GLY A 1 88 ? -15.853 -7.205 10.166 1.00 92.12 88 GLY A O 1
ATOM 719 N N . PRO A 1 89 ? -16.852 -9.034 11.057 1.00 89.81 89 PRO A N 1
ATOM 720 C CA . PRO A 1 89 ? -17.667 -8.321 12.034 1.00 89.81 89 PRO A CA 1
ATOM 721 C C . PRO A 1 89 ? -16.876 -7.942 13.292 1.00 89.81 89 PRO A C 1
ATOM 723 O O . PRO A 1 89 ? -15.873 -8.576 13.646 1.00 89.81 89 PRO A O 1
ATOM 726 N N . VAL A 1 90 ? -17.396 -6.964 14.036 1.00 87.69 90 VAL A N 1
ATOM 727 C CA . VAL A 1 90 ? -16.781 -6.472 15.281 1.00 87.69 90 VAL A CA 1
ATOM 728 C C . VAL A 1 90 ? -16.629 -7.567 16.345 1.00 87.69 90 VAL A C 1
ATOM 730 O O . VAL A 1 90 ? -15.660 -7.574 17.102 1.00 87.69 90 VAL A O 1
ATOM 733 N N . ASP A 1 91 ? -17.550 -8.530 16.372 1.00 89.19 91 ASP A N 1
ATOM 734 C CA . ASP A 1 91 ? -17.567 -9.615 17.359 1.00 89.19 91 ASP A CA 1
ATOM 735 C C . ASP A 1 91 ? -16.365 -10.554 17.259 1.00 89.19 91 ASP A C 1
ATOM 737 O O . ASP A 1 91 ? -15.935 -11.114 18.265 1.00 89.19 91 ASP A O 1
ATOM 741 N N . GLU A 1 92 ? -15.779 -10.681 16.070 1.00 92.12 92 GLU A N 1
ATOM 742 C CA . GLU A 1 92 ? -14.532 -11.423 15.886 1.00 92.12 92 GLU A CA 1
ATOM 743 C C . GLU A 1 92 ? -13.293 -10.548 16.105 1.00 92.12 92 GLU A C 1
ATOM 745 O O . GLU A 1 92 ? -12.244 -11.046 16.518 1.00 92.12 92 GLU A O 1
ATOM 750 N N . LEU A 1 93 ? -13.402 -9.245 15.831 1.00 92.19 93 LEU A N 1
ATOM 751 C CA . LEU A 1 93 ? -12.297 -8.301 15.970 1.00 92.19 93 LEU A CA 1
ATOM 752 C C . LEU A 1 93 ? -11.904 -8.095 17.435 1.00 92.19 93 LEU A C 1
ATOM 754 O O . LEU A 1 93 ? -10.718 -8.098 17.760 1.00 92.19 93 LEU A O 1
ATOM 758 N N . ILE A 1 94 ? -12.878 -7.892 18.324 1.00 92.25 94 ILE A N 1
ATOM 759 C CA . ILE A 1 94 ? -12.601 -7.530 19.722 1.00 92.25 94 ILE A CA 1
ATOM 760 C C . ILE A 1 94 ? -11.783 -8.613 20.454 1.00 92.25 94 ILE A C 1
ATOM 762 O O . ILE A 1 94 ? -10.786 -8.255 21.084 1.00 92.25 94 ILE A O 1
ATOM 766 N N . PRO A 1 95 ? -12.111 -9.920 20.367 1.00 94.19 95 PRO A N 1
ATOM 767 C CA . PRO A 1 95 ? -11.271 -10.971 20.944 1.00 94.19 95 PRO A CA 1
ATOM 768 C C . PRO A 1 95 ? -9.849 -10.983 20.371 1.00 94.19 95 PRO A C 1
ATOM 770 O O . PRO A 1 95 ? -8.888 -11.077 21.132 1.00 94.19 95 PRO A O 1
ATOM 773 N N . LEU A 1 96 ? -9.709 -10.815 19.051 1.00 93.38 96 LEU A N 1
ATOM 774 C CA . LEU A 1 96 ? -8.409 -10.771 18.377 1.00 93.38 96 LEU A CA 1
ATOM 775 C C . LEU A 1 96 ? -7.545 -9.607 18.882 1.00 93.38 96 LEU A C 1
ATOM 777 O O . LEU A 1 96 ? -6.357 -9.788 19.151 1.00 93.38 96 LEU A O 1
ATOM 781 N N . LEU A 1 97 ? -8.129 -8.415 19.036 1.00 91.88 97 LEU A N 1
ATOM 782 C CA . LEU A 1 97 ? -7.414 -7.255 19.567 1.00 91.88 97 LEU A CA 1
ATOM 783 C C . LEU A 1 97 ? -7.023 -7.455 21.029 1.00 91.88 97 LEU A C 1
ATOM 785 O O . LEU A 1 97 ? -5.903 -7.124 21.391 1.00 91.88 97 LEU A O 1
ATOM 789 N N . LYS A 1 98 ? -7.886 -8.050 21.857 1.00 92.31 98 LYS A N 1
ATOM 790 C CA . LYS A 1 98 ? -7.541 -8.363 23.252 1.00 92.31 98 LYS A CA 1
ATOM 791 C C . LYS A 1 98 ? -6.368 -9.336 23.359 1.00 92.31 98 LYS A C 1
ATOM 793 O O . LYS A 1 98 ? -5.550 -9.190 24.259 1.00 92.31 98 LYS A O 1
ATOM 798 N N . GLU A 1 99 ? -6.278 -10.299 22.445 1.00 92.44 99 GLU A N 1
ATOM 799 C CA . GLU A 1 99 ? -5.176 -11.261 22.405 1.00 92.44 99 GLU A CA 1
ATOM 800 C C . GLU A 1 99 ? -3.868 -10.629 21.899 1.00 92.44 99 GLU A C 1
ATOM 802 O O . GLU A 1 99 ? -2.806 -10.858 22.476 1.00 92.44 99 GLU A O 1
ATOM 807 N N . LYS A 1 100 ? -3.923 -9.848 20.811 1.00 90.38 100 LYS A N 1
ATOM 808 C CA . LYS A 1 100 ? -2.716 -9.357 20.122 1.00 90.38 100 LYS A CA 1
ATOM 809 C C . LYS A 1 100 ? -2.264 -7.963 20.571 1.00 90.38 100 LYS A C 1
ATOM 811 O O . LYS A 1 100 ? -1.062 -7.720 20.661 1.00 90.38 100 LYS A O 1
ATOM 816 N N . ILE A 1 101 ? -3.199 -7.042 20.819 1.00 89.12 101 ILE A N 1
ATOM 817 C CA . ILE A 1 101 ? -2.952 -5.608 21.081 1.00 89.12 101 ILE A CA 1
ATOM 818 C C . ILE A 1 101 ? -3.932 -5.060 22.136 1.00 89.12 101 ILE A C 1
ATOM 820 O O . ILE A 1 101 ? -4.745 -4.172 21.863 1.00 89.12 101 ILE A O 1
ATOM 824 N N . SER A 1 102 ? -3.876 -5.590 23.359 1.00 89.81 102 SER A N 1
ATOM 825 C CA . SER A 1 102 ? -4.797 -5.204 24.438 1.00 89.81 102 SER A CA 1
ATOM 826 C C . SER A 1 102 ? -4.759 -3.708 24.781 1.00 89.81 102 SER A C 1
ATOM 828 O O . SER A 1 102 ? -5.754 -3.163 25.243 1.00 89.81 102 SER A O 1
ATOM 830 N N . GLU A 1 103 ? -3.645 -3.021 24.521 1.00 88.25 103 GLU A N 1
ATOM 831 C CA . GLU A 1 103 ? -3.439 -1.590 24.781 1.00 88.25 103 GLU A CA 1
ATOM 832 C C . GLU A 1 103 ? -4.297 -0.658 23.912 1.00 88.25 103 GLU A C 1
ATOM 834 O O . GLU A 1 103 ? -4.456 0.522 24.240 1.00 88.25 103 GLU A O 1
ATOM 839 N N . PHE A 1 104 ? -4.860 -1.164 22.808 1.00 87.75 104 PHE A N 1
ATOM 840 C CA . PHE A 1 104 ? -5.887 -0.423 22.071 1.00 87.75 104 PHE A CA 1
ATOM 841 C C . PHE A 1 104 ? -7.148 -0.235 22.910 1.00 87.75 104 PHE A C 1
ATOM 843 O O . PHE A 1 104 ? -7.868 0.742 22.696 1.00 87.75 104 PHE A O 1
ATOM 850 N N . ASP A 1 105 ? -7.381 -1.136 23.873 1.00 86.25 105 ASP A N 1
ATOM 851 C CA . ASP A 1 105 ? -8.486 -1.068 24.826 1.00 86.25 105 ASP A CA 1
ATOM 852 C C . ASP A 1 105 ? -9.846 -0.911 24.118 1.00 86.25 105 ASP A C 1
ATOM 854 O O . ASP A 1 105 ? -10.764 -0.260 24.599 1.00 86.25 105 ASP A O 1
ATOM 858 N N . LEU A 1 106 ? -9.971 -1.446 22.901 1.00 85.12 106 LEU A N 1
ATOM 859 C CA . LEU A 1 106 ? -11.174 -1.281 22.096 1.00 85.12 106 LEU A CA 1
ATOM 860 C C . LEU A 1 106 ? -12.276 -2.192 22.638 1.00 85.12 106 LEU A C 1
ATOM 862 O O . LEU A 1 106 ? -12.096 -3.409 22.753 1.00 85.12 106 LEU A O 1
ATOM 866 N N . GLU A 1 107 ? -13.433 -1.612 22.928 1.00 83.81 107 GLU A N 1
ATOM 867 C CA . GLU A 1 107 ? -14.625 -2.349 23.318 1.00 83.81 107 GLU A CA 1
ATOM 868 C C . GLU A 1 107 ? -15.688 -2.310 22.219 1.00 83.81 107 GLU A C 1
ATOM 870 O O . GLU A 1 107 ? -15.768 -1.385 21.412 1.00 83.81 107 GLU A O 1
ATOM 875 N N . LYS A 1 108 ? -16.590 -3.299 22.221 1.00 79.69 108 LYS A N 1
ATOM 876 C CA . LYS A 1 108 ? -17.702 -3.359 21.261 1.00 79.69 108 LYS A CA 1
ATOM 877 C C . LYS A 1 108 ? -18.588 -2.103 21.313 1.00 79.69 108 LYS A C 1
ATOM 879 O O . LYS A 1 108 ? -19.118 -1.687 20.290 1.00 79.69 108 LYS A O 1
ATOM 884 N N . LYS A 1 109 ? -18.736 -1.475 22.485 1.00 74.88 109 LYS A N 1
ATOM 885 C CA . LYS A 1 109 ? -19.534 -0.247 22.655 1.00 74.88 109 LYS A CA 1
ATOM 886 C C . LYS A 1 109 ? -18.931 0.968 21.936 1.00 74.88 109 LYS A C 1
ATOM 888 O O . LYS A 1 109 ? -19.684 1.820 21.476 1.00 74.88 109 LYS A O 1
ATOM 893 N N . ASP A 1 110 ? -17.609 0.989 21.753 1.00 68.75 110 ASP A N 1
ATOM 894 C CA . ASP A 1 110 ? -16.882 2.056 21.046 1.00 68.75 110 ASP A CA 1
ATOM 895 C C . ASP A 1 110 ? -17.152 2.031 19.524 1.00 68.75 110 ASP A C 1
ATOM 897 O O . ASP A 1 110 ? -16.693 2.890 18.777 1.00 68.75 110 ASP A O 1
ATOM 901 N N . CYS A 1 111 ? -17.899 1.026 19.051 1.00 61.66 111 CYS A N 1
ATOM 902 C CA . CYS A 1 111 ? -18.182 0.758 17.640 1.00 61.66 111 CYS A CA 1
ATOM 903 C C . CYS A 1 111 ? -19.521 1.321 17.151 1.00 61.66 111 CYS A C 1
ATOM 905 O O . CYS A 1 111 ? -19.867 1.164 15.983 1.00 61.66 111 CYS A O 1
ATOM 907 N N . PHE A 1 112 ? -20.297 1.935 18.048 1.00 54.38 112 PHE A N 1
ATOM 908 C CA . PHE A 1 112 ? -21.668 2.373 17.766 1.00 54.38 112 PHE A CA 1
ATOM 909 C C . PHE A 1 112 ? -21.961 3.804 18.228 1.00 54.38 112 PHE A C 1
ATOM 911 O O . PHE A 1 112 ? -23.112 4.232 18.192 1.00 54.38 112 PHE A O 1
ATOM 918 N N . GLN A 1 113 ? -20.946 4.541 18.679 1.00 48.88 113 GLN A N 1
ATOM 919 C CA . GLN A 1 113 ? -21.099 5.926 19.112 1.00 48.88 113 GLN A CA 1
ATOM 920 C C . GLN A 1 113 ? -20.561 6.870 18.031 1.00 48.88 113 GLN A C 1
ATOM 922 O O . GLN A 1 113 ? -19.487 6.642 17.472 1.00 48.88 113 GLN A O 1
ATOM 927 N N . GLU A 1 114 ? -21.318 7.931 17.729 1.00 45.75 114 GLU A N 1
ATOM 928 C CA . GLU A 1 114 ? -20.785 9.095 17.010 1.00 45.75 114 GLU A CA 1
ATOM 929 C C . GLU A 1 114 ? -19.527 9.589 17.745 1.00 45.75 114 GLU A C 1
ATOM 931 O O . GLU A 1 114 ? -19.480 9.491 18.974 1.00 45.75 114 GLU A O 1
ATOM 936 N N . PRO A 1 115 ? -18.498 10.092 17.039 1.00 47.69 115 PRO A N 1
ATOM 937 C CA . PRO A 1 115 ? -17.263 10.534 17.671 1.00 47.69 115 PRO A CA 1
ATOM 938 C C . PRO A 1 115 ? -17.567 11.645 18.680 1.00 47.69 115 PRO A C 1
ATOM 940 O O . PRO A 1 115 ? -17.772 12.803 18.319 1.00 47.69 115 PRO A O 1
ATOM 943 N N . VAL A 1 116 ? -17.601 11.290 19.962 1.00 40.88 116 VAL A N 1
ATOM 944 C CA . VAL A 1 116 ? -17.681 12.260 21.046 1.00 40.88 116 VAL A CA 1
ATOM 945 C C . VAL A 1 116 ? -16.284 12.846 21.189 1.00 40.88 116 VAL A C 1
ATOM 947 O O . VAL A 1 116 ? -15.349 12.171 21.618 1.00 40.88 116 VAL A O 1
ATOM 950 N N . VAL A 1 117 ? -16.122 14.106 20.785 1.00 44.69 117 VAL A N 1
ATOM 951 C CA . VAL A 1 117 ? -14.901 14.867 21.053 1.00 44.69 117 VAL A CA 1
ATOM 952 C C . VAL A 1 117 ? -14.854 15.148 22.553 1.00 44.69 117 VAL A C 1
ATOM 954 O O . VAL A 1 117 ? -15.333 16.170 23.031 1.00 44.69 117 VAL A O 1
ATOM 957 N N . THR A 1 118 ? -14.289 14.213 23.311 1.00 37.38 118 THR A N 1
ATOM 958 C CA . THR A 1 118 ? -13.895 14.422 24.706 1.00 37.38 118 THR A CA 1
ATOM 959 C C . THR A 1 118 ? -12.432 14.042 24.884 1.00 37.38 118 THR A C 1
ATOM 961 O O . THR A 1 118 ? -12.085 12.903 25.187 1.00 37.38 118 THR A O 1
ATOM 964 N N . GLY A 1 119 ? -11.569 15.037 24.702 1.00 41.97 119 GLY A N 1
ATOM 965 C CA . GLY A 1 119 ? -10.441 15.308 25.590 1.00 41.97 119 GLY A CA 1
ATOM 966 C C . GLY A 1 119 ? -9.211 14.401 25.595 1.00 41.97 119 GLY A C 1
ATOM 967 O O . GLY A 1 119 ? -8.157 14.956 25.860 1.00 41.97 119 GLY A O 1
ATOM 968 N N . LEU A 1 120 ? -9.256 13.082 25.346 1.00 38.78 120 LEU A N 1
ATOM 969 C CA . LEU A 1 120 ? -8.031 12.250 25.465 1.00 38.78 120 LEU A CA 1
ATOM 970 C C . LEU A 1 120 ? -8.030 10.857 24.798 1.00 38.78 120 LEU A C 1
ATOM 972 O O . LEU A 1 120 ? -6.986 10.208 24.794 1.00 38.78 120 LEU A O 1
ATOM 976 N N . ALA A 1 121 ? -9.137 10.383 24.220 1.00 41.72 121 ALA A N 1
ATOM 977 C CA . ALA A 1 121 ? -9.143 9.175 23.389 1.00 41.72 121 ALA A CA 1
ATOM 978 C C . ALA A 1 121 ? -10.377 9.167 22.482 1.00 41.72 121 ALA A C 1
ATOM 980 O O . ALA A 1 121 ? -11.468 8.786 22.903 1.00 41.72 121 ALA A O 1
ATOM 981 N N . LEU A 1 122 ? -10.214 9.573 21.224 1.00 49.19 122 LEU A N 1
ATOM 982 C CA . LEU A 1 122 ? -11.210 9.273 20.204 1.00 49.19 122 LEU A CA 1
ATOM 983 C C . LEU A 1 122 ? -11.068 7.776 19.877 1.00 49.19 122 LEU A C 1
ATOM 985 O O . LEU A 1 122 ? -9.992 7.291 19.529 1.00 49.19 122 LEU A O 1
ATOM 989 N N . LYS A 1 123 ? -12.138 7.009 20.058 1.00 53.22 123 LYS A N 1
ATOM 990 C CA . LYS A 1 123 ? -12.254 5.658 19.510 1.00 53.22 123 LYS A CA 1
ATOM 991 C C . LYS A 1 123 ? -13.412 5.729 18.532 1.00 53.22 123 LYS A C 1
ATOM 993 O O . LYS A 1 123 ? -14.554 5.898 18.937 1.00 53.22 123 LYS A O 1
ATOM 998 N N . LYS A 1 124 ? -13.106 5.701 17.238 1.00 59.06 124 LYS A N 1
ATOM 999 C CA . LYS A 1 124 ? -14.128 5.607 16.192 1.00 59.06 124 LYS A CA 1
ATOM 1000 C C . LYS A 1 124 ? -14.056 4.186 15.684 1.00 59.06 124 LYS A C 1
ATOM 1002 O O . LYS A 1 124 ? -12.994 3.794 15.225 1.00 59.06 124 LYS A O 1
ATOM 1007 N N . ASN A 1 125 ? -15.123 3.412 15.793 1.00 60.59 125 ASN A N 1
ATOM 1008 C CA . ASN A 1 125 ? -15.233 2.125 15.121 1.00 60.59 125 ASN A CA 1
ATOM 1009 C C . ASN A 1 125 ? -16.601 2.057 14.425 1.00 60.59 125 ASN A C 1
ATOM 1011 O O . ASN A 1 125 ? -17.580 2.554 14.969 1.00 60.59 125 ASN A O 1
ATOM 1015 N N . VAL A 1 126 ? -16.648 1.561 13.187 1.00 73.06 126 VAL A N 1
ATOM 1016 C CA . VAL A 1 126 ? -17.864 1.501 12.369 1.00 73.06 126 VAL A CA 1
ATOM 1017 C C . VAL A 1 126 ? -17.885 0.200 11.568 1.00 73.06 126 VAL A C 1
ATOM 1019 O O . VAL A 1 126 ? -16.942 -0.098 10.830 1.00 73.06 126 VAL A O 1
ATOM 1022 N N . GLU A 1 127 ? -18.986 -0.549 11.653 1.00 79.31 127 GLU A N 1
ATOM 1023 C CA . GLU A 1 127 ? -19.292 -1.578 10.658 1.00 79.31 127 GLU A CA 1
ATOM 1024 C C . GLU A 1 127 ? -19.831 -0.917 9.390 1.00 79.31 127 GLU A C 1
ATOM 1026 O O . GLU A 1 127 ? -20.774 -0.125 9.429 1.00 79.31 127 GLU A O 1
ATOM 1031 N N . SER A 1 128 ? -19.226 -1.222 8.249 1.00 83.62 128 SER A N 1
ATOM 1032 C CA . SER A 1 128 ? -19.595 -0.607 6.980 1.00 83.62 128 SER A CA 1
ATOM 1033 C C . SER A 1 128 ? -19.470 -1.576 5.814 1.00 83.62 128 SER A C 1
ATOM 1035 O O . SER A 1 128 ? -18.988 -2.700 5.953 1.00 83.62 128 SER A O 1
ATOM 1037 N N . SER A 1 129 ? -19.904 -1.118 4.643 1.00 90.00 129 SER A N 1
ATOM 1038 C CA . SER A 1 129 ? -19.547 -1.755 3.383 1.00 90.00 129 SER A CA 1
ATOM 1039 C C . SER A 1 129 ? -18.061 -1.536 3.090 1.00 90.00 129 SER A C 1
ATOM 1041 O O . SER A 1 129 ? -17.421 -0.621 3.621 1.00 90.00 129 SER A O 1
ATOM 1043 N N . TRP A 1 130 ? -17.505 -2.340 2.185 1.00 90.69 130 TRP A N 1
ATOM 1044 C CA . TRP A 1 130 ? -16.117 -2.165 1.760 1.00 90.69 130 TRP A CA 1
ATOM 1045 C C . TRP A 1 130 ? -15.846 -0.756 1.207 1.00 90.69 130 TRP A C 1
ATOM 1047 O O . TRP A 1 130 ? -14.840 -0.150 1.563 1.00 90.69 130 TRP A O 1
ATOM 1057 N N . ILE A 1 131 ? -16.757 -0.181 0.412 1.00 90.69 131 ILE A N 1
ATOM 1058 C CA . ILE A 1 131 ? -16.566 1.180 -0.117 1.00 90.69 131 ILE A CA 1
ATOM 1059 C C . ILE A 1 131 ? -16.692 2.253 0.975 1.00 90.69 131 ILE A C 1
ATOM 1061 O O . ILE A 1 131 ? -15.954 3.234 0.959 1.00 90.69 131 ILE A O 1
ATOM 1065 N N . GLY A 1 132 ? -17.542 2.035 1.983 1.00 88.00 132 GLY A N 1
ATOM 1066 C CA . GLY A 1 132 ? -17.623 2.912 3.151 1.00 88.00 132 GLY A CA 1
ATOM 1067 C C . GLY A 1 132 ? -16.319 2.940 3.957 1.00 88.00 132 GLY A C 1
ATOM 1068 O O . GLY A 1 132 ? -15.945 3.990 4.480 1.00 88.00 132 GLY A O 1
ATOM 1069 N N . SER A 1 133 ? -15.560 1.835 3.986 1.00 89.19 133 SER A N 1
ATOM 1070 C CA . SER A 1 133 ? -14.208 1.839 4.565 1.00 89.19 133 SER A CA 1
ATOM 1071 C C . SER A 1 133 ? -13.257 2.785 3.825 1.00 89.19 133 SER A C 1
ATOM 1073 O O . SER A 1 133 ? -12.466 3.470 4.464 1.00 89.19 133 SER A O 1
ATOM 1075 N N . VAL A 1 134 ? -13.368 2.916 2.500 1.00 89.12 134 VAL A N 1
ATOM 1076 C CA . VAL A 1 134 ? -12.530 3.844 1.720 1.00 89.12 134 VAL A CA 1
ATOM 1077 C C . VAL A 1 134 ? -12.790 5.291 2.142 1.00 89.12 134 VAL A C 1
ATOM 1079 O O . VAL A 1 134 ? -11.841 6.032 2.399 1.00 89.12 134 VAL A O 1
ATOM 1082 N N . LEU A 1 135 ? -14.063 5.669 2.308 1.00 86.00 135 LEU A N 1
ATOM 1083 C CA . LEU A 1 135 ? -14.447 6.979 2.848 1.00 86.00 135 LEU A CA 1
ATOM 1084 C C . LEU A 1 135 ? -13.857 7.208 4.246 1.00 86.00 135 LEU A C 1
ATOM 1086 O O . LEU A 1 135 ? -13.333 8.284 4.532 1.00 86.00 135 LEU A O 1
ATOM 1090 N N . TYR A 1 136 ? -13.873 6.181 5.098 1.00 85.25 136 TYR A N 1
ATOM 1091 C CA . TYR A 1 136 ? -13.302 6.248 6.442 1.00 85.25 136 TYR A CA 1
ATOM 1092 C C . TYR A 1 136 ? -11.801 6.574 6.438 1.00 85.25 136 TYR A C 1
ATOM 1094 O O . TYR A 1 136 ? -11.354 7.452 7.178 1.00 85.25 136 TYR A O 1
ATOM 1102 N N . PHE A 1 137 ? -11.017 5.908 5.584 1.00 84.69 137 PHE A N 1
ATOM 1103 C CA . PHE A 1 137 ? -9.579 6.184 5.438 1.00 84.69 137 PHE A CA 1
ATOM 1104 C C . PHE A 1 137 ? -9.285 7.571 4.858 1.00 84.69 137 PHE A C 1
ATOM 1106 O O . PHE A 1 137 ? -8.191 8.094 5.073 1.00 84.69 137 PHE A O 1
ATOM 1113 N N . TYR A 1 138 ? -10.262 8.164 4.172 1.00 80.62 138 TYR A N 1
ATOM 1114 C CA . TYR A 1 138 ? -10.222 9.533 3.665 1.00 80.62 138 TYR A CA 1
ATOM 1115 C C . TYR A 1 138 ? -10.707 10.579 4.689 1.00 80.62 138 TYR A C 1
ATOM 1117 O O . TYR A 1 138 ? -10.837 11.755 4.364 1.00 80.62 138 TYR A O 1
ATOM 1125 N N . GLY A 1 139 ? -11.010 10.165 5.925 1.00 79.94 139 GLY A N 1
ATOM 1126 C CA . GLY A 1 139 ? -11.503 11.059 6.977 1.00 79.94 139 GLY A CA 1
ATOM 1127 C C . GLY A 1 139 ? -12.966 11.483 6.807 1.00 79.94 139 GLY A C 1
ATOM 1128 O O . GLY A 1 139 ? -13.419 12.402 7.486 1.00 79.94 139 GLY A O 1
ATOM 1129 N N . ARG A 1 140 ? -13.722 10.824 5.922 1.00 82.88 140 ARG A N 1
ATOM 1130 C CA . ARG A 1 140 ? -15.142 11.097 5.656 1.00 82.88 140 ARG A CA 1
ATOM 1131 C C . ARG A 1 140 ? -16.058 10.175 6.464 1.00 82.88 140 ARG A C 1
ATOM 1133 O O . ARG A 1 140 ? -15.608 9.235 7.134 1.00 82.88 140 ARG A O 1
ATOM 1140 N N . ARG A 1 141 ? -17.364 10.455 6.452 1.00 82.19 141 ARG A N 1
ATOM 1141 C CA . ARG A 1 141 ? -18.357 9.546 7.052 1.00 82.19 141 ARG A CA 1
ATOM 1142 C C . ARG A 1 141 ? -18.587 8.354 6.127 1.00 82.19 141 ARG A C 1
ATOM 1144 O O . ARG A 1 141 ? -18.571 8.485 4.911 1.00 82.19 141 ARG A O 1
ATOM 1151 N N . THR A 1 142 ? -18.806 7.173 6.698 1.00 84.44 142 THR A N 1
ATOM 1152 C CA . THR A 1 142 ? -18.934 5.917 5.934 1.00 84.44 142 THR A CA 1
ATOM 1153 C C . THR A 1 142 ? -20.201 5.845 5.074 1.00 84.44 142 THR A C 1
ATOM 1155 O O . THR A 1 142 ? -20.275 5.017 4.172 1.00 84.44 142 THR A O 1
ATOM 1158 N N . ASN A 1 143 ? -21.189 6.696 5.359 1.00 84.31 143 ASN A N 1
ATOM 1159 C CA . ASN A 1 143 ? -22.457 6.828 4.640 1.00 84.31 143 ASN A CA 1
ATOM 1160 C C . ASN A 1 143 ? -22.530 8.098 3.771 1.00 84.31 143 ASN A C 1
ATOM 1162 O O . ASN A 1 143 ? -23.606 8.445 3.289 1.00 84.31 143 ASN A O 1
ATOM 1166 N N . GLU A 1 144 ? -21.418 8.815 3.615 1.00 85.81 144 GLU A N 1
ATOM 1167 C CA . GLU A 1 144 ? -21.345 10.020 2.791 1.00 85.81 144 GLU A CA 1
ATOM 1168 C C . GLU A 1 144 ? -21.410 9.683 1.292 1.00 85.81 144 GLU A C 1
ATOM 1170 O O . GLU A 1 144 ? -21.171 8.544 0.884 1.00 85.81 144 GLU A O 1
ATOM 1175 N N . SER A 1 145 ? -21.742 10.677 0.460 1.00 90.19 145 SER A N 1
ATOM 1176 C CA . SER A 1 145 ? -21.760 10.506 -0.997 1.00 90.19 145 SER A CA 1
ATOM 1177 C C . SER A 1 145 ? -20.383 10.087 -1.515 1.00 90.19 145 SER A C 1
ATOM 1179 O O . SER A 1 145 ? -19.358 10.660 -1.143 1.00 90.19 145 SER A O 1
ATOM 1181 N N . LEU A 1 146 ? -20.360 9.121 -2.438 1.00 89.00 146 LEU A N 1
ATOM 1182 C CA . LEU A 1 146 ? -19.128 8.677 -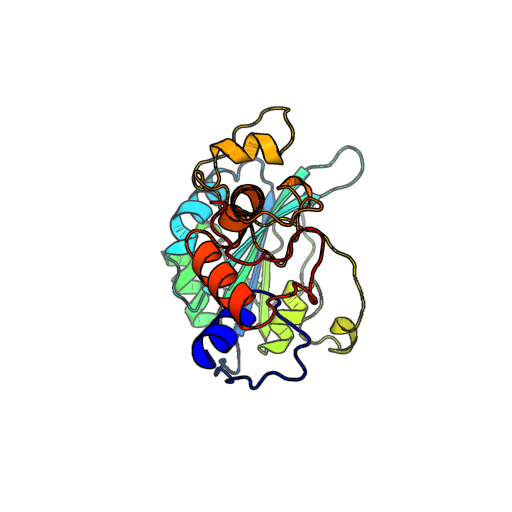3.095 1.00 89.00 146 LEU A CA 1
ATOM 1183 C C . LEU A 1 146 ? -18.533 9.740 -4.026 1.00 89.00 146 LEU A C 1
ATOM 1185 O O . LEU A 1 146 ? -17.368 9.630 -4.397 1.00 89.00 146 LEU A O 1
ATOM 1189 N N . GLU A 1 147 ? -19.296 10.777 -4.378 1.00 89.38 147 GLU A N 1
ATOM 1190 C CA . GLU A 1 147 ? -18.817 11.904 -5.189 1.00 89.38 147 GLU A CA 1
ATOM 1191 C C . GLU A 1 147 ? -17.642 12.634 -4.534 1.00 89.38 147 GLU A C 1
ATOM 1193 O O . GLU A 1 147 ? -16.781 13.159 -5.232 1.00 89.38 147 GLU A O 1
ATOM 1198 N N . VAL A 1 148 ? -17.537 12.578 -3.205 1.00 84.56 148 VAL A N 1
ATOM 1199 C CA . VAL A 1 148 ? -16.412 13.142 -2.451 1.00 84.56 148 VAL A CA 1
ATOM 1200 C C . VAL A 1 148 ? -15.076 12.495 -2.842 1.00 84.56 148 VAL A C 1
ATOM 1202 O O . VAL A 1 148 ? -14.031 13.132 -2.761 1.00 84.56 148 VAL A O 1
ATOM 1205 N N . LEU A 1 149 ? -15.081 11.249 -3.334 1.00 82.19 149 LEU A N 1
ATOM 1206 C CA . LEU A 1 149 ? -13.873 10.584 -3.842 1.00 82.19 149 LEU A CA 1
ATOM 1207 C C . LEU A 1 149 ? -13.412 11.126 -5.206 1.00 82.19 149 LEU A C 1
ATOM 1209 O O . LEU A 1 149 ? -12.317 10.788 -5.655 1.00 82.19 149 LEU A O 1
ATOM 1213 N N . LEU A 1 150 ? -14.230 11.947 -5.872 1.00 84.56 150 LEU A N 1
ATOM 1214 C CA . LEU A 1 150 ? -13.867 12.641 -7.110 1.00 84.56 150 LEU A CA 1
ATOM 1215 C C . LEU A 1 150 ? -13.167 13.982 -6.834 1.00 84.56 150 LEU A C 1
ATOM 1217 O O . LEU A 1 150 ? -12.576 14.565 -7.747 1.00 84.56 150 LEU A O 1
ATOM 1221 N N . GLU A 1 151 ? -13.213 14.473 -5.592 1.00 80.44 151 GLU A N 1
ATOM 1222 C CA . GLU A 1 151 ? -12.535 15.701 -5.186 1.00 80.44 151 GLU A CA 1
ATOM 1223 C C . GLU A 1 151 ? -11.012 15.518 -5.226 1.00 80.44 151 GLU A C 1
ATOM 1225 O O . GLU A 1 151 ? -10.445 14.567 -4.683 1.00 80.44 151 GLU A O 1
ATOM 1230 N N . LYS A 1 152 ? -10.313 16.462 -5.862 1.00 70.12 152 LYS A N 1
ATOM 1231 C CA . LYS A 1 152 ? -8.848 16.462 -5.903 1.00 70.12 152 LYS A CA 1
ATOM 1232 C C . LYS A 1 152 ? -8.290 17.140 -4.658 1.00 70.12 152 LYS A C 1
ATOM 1234 O O . LYS A 1 152 ? -8.192 18.362 -4.623 1.00 70.12 152 LYS A O 1
ATOM 1239 N N . ASN A 1 153 ? -7.840 16.347 -3.692 1.00 64.19 153 ASN A N 1
ATOM 1240 C CA . ASN A 1 153 ? -6.973 16.834 -2.622 1.00 64.19 153 ASN A CA 1
ATOM 1241 C C . ASN A 1 153 ? -5.527 16.418 -2.896 1.00 64.19 153 ASN A C 1
ATOM 1243 O O . ASN A 1 153 ? -5.214 15.231 -2.997 1.00 64.19 153 ASN A O 1
ATOM 1247 N N . TYR A 1 154 ? -4.645 17.406 -3.033 1.00 54.78 154 TYR A N 1
ATOM 1248 C CA . TYR A 1 154 ? -3.216 17.174 -3.204 1.00 54.78 154 TYR A CA 1
ATOM 1249 C C . TYR A 1 154 ? -2.596 16.902 -1.835 1.00 54.78 154 TYR A C 1
ATOM 1251 O O . TYR A 1 154 ? -2.467 17.803 -1.012 1.00 54.78 154 TYR A O 1
ATOM 1259 N N . PHE A 1 155 ? -2.228 15.648 -1.593 1.00 57.47 155 PHE A N 1
ATOM 1260 C CA . PHE A 1 155 ? -1.553 15.215 -0.377 1.00 57.47 155 PHE A CA 1
ATOM 1261 C C . PHE A 1 155 ? -0.277 14.463 -0.753 1.00 57.47 155 PHE A C 1
ATOM 1263 O O . PHE A 1 155 ? -0.317 13.536 -1.566 1.00 57.47 155 PHE A O 1
ATOM 1270 N N . LYS A 1 156 ? 0.856 14.868 -0.172 1.00 48.72 156 LYS A N 1
ATOM 1271 C CA . LYS A 1 156 ? 2.130 14.149 -0.263 1.00 48.72 156 LYS A CA 1
ATOM 1272 C C . LYS A 1 156 ? 2.425 13.578 1.119 1.00 48.72 156 LYS A C 1
ATOM 1274 O O . LYS A 1 156 ? 2.508 14.330 2.083 1.00 48.72 156 LYS A O 1
ATOM 1279 N N . ALA A 1 157 ? 2.586 12.265 1.198 1.00 58.03 157 ALA A N 1
ATOM 1280 C CA . ALA A 1 157 ? 3.084 11.585 2.382 1.00 58.03 157 ALA A CA 1
ATOM 1281 C C . ALA A 1 157 ? 4.095 10.527 1.974 1.00 58.03 157 ALA A C 1
ATOM 1283 O O . ALA A 1 157 ? 3.967 9.900 0.920 1.00 58.03 157 ALA A O 1
ATOM 1284 N N . THR A 1 158 ? 5.075 10.330 2.837 1.00 53.16 158 THR A N 1
ATOM 1285 C CA . THR A 1 158 ? 6.075 9.277 2.734 1.00 53.16 158 THR A CA 1
ATOM 1286 C C . THR A 1 158 ? 5.671 8.152 3.681 1.00 53.16 158 THR A C 1
ATOM 1288 O O . THR A 1 158 ? 5.190 8.390 4.788 1.00 53.16 158 THR A O 1
ATOM 1291 N N . SER A 1 159 ? 5.813 6.910 3.232 1.00 54.22 159 SER A N 1
ATOM 1292 C CA . SER A 1 159 ? 5.602 5.724 4.059 1.00 54.22 159 SER A CA 1
ATOM 1293 C C . SER A 1 159 ? 6.864 4.888 3.968 1.00 54.22 159 SER A C 1
ATOM 1295 O O . SER A 1 159 ? 7.255 4.497 2.870 1.00 54.22 159 SER A O 1
ATOM 1297 N N . ASP A 1 160 ? 7.491 4.642 5.114 1.00 60.56 160 ASP A N 1
ATOM 1298 C CA . ASP A 1 160 ? 8.716 3.859 5.217 1.00 60.56 160 ASP A CA 1
ATOM 1299 C C . ASP A 1 160 ? 8.553 2.720 6.227 1.00 60.56 160 ASP A C 1
ATOM 1301 O O . ASP A 1 160 ? 7.786 2.805 7.190 1.00 60.56 160 ASP A O 1
ATOM 1305 N N . PHE A 1 161 ? 9.282 1.627 5.996 1.00 55.09 161 PHE A N 1
ATOM 1306 C CA . PHE A 1 161 ? 9.324 0.491 6.913 1.00 55.09 161 PHE A CA 1
ATOM 1307 C C . PHE A 1 161 ? 10.487 0.659 7.884 1.00 55.09 161 PHE A C 1
ATOM 1309 O O . PHE A 1 161 ? 11.654 0.554 7.501 1.00 55.09 161 PHE A O 1
ATOM 1316 N N . VAL A 1 162 ? 10.154 0.877 9.151 1.00 52.31 162 VAL A N 1
ATOM 1317 C CA . VAL A 1 162 ? 11.119 1.055 10.233 1.00 52.31 162 VAL A CA 1
ATOM 1318 C C . VAL A 1 162 ? 11.484 -0.311 10.825 1.00 52.31 162 VAL A C 1
ATOM 1320 O O . VAL A 1 162 ? 10.611 -1.057 11.261 1.00 52.31 162 VAL A O 1
ATOM 1323 N N . LYS A 1 163 ? 12.773 -0.662 10.823 1.00 50.53 163 LYS A N 1
ATOM 1324 C CA . LYS A 1 163 ? 13.326 -1.901 11.401 1.00 50.53 163 LYS A CA 1
ATOM 1325 C C . LYS A 1 163 ? 13.832 -1.725 12.832 1.00 50.53 163 LYS A C 1
ATOM 1327 O O . LYS A 1 163 ? 13.870 -2.701 13.575 1.00 50.53 163 LYS A O 1
ATOM 1332 N N . THR A 1 164 ? 14.238 -0.517 13.211 1.00 47.47 164 THR A N 1
ATOM 1333 C CA . THR A 1 164 ? 14.784 -0.199 14.539 1.00 47.47 164 THR A CA 1
ATOM 1334 C C . THR A 1 164 ? 14.186 1.126 15.064 1.00 47.47 164 THR A C 1
ATOM 1336 O O . THR A 1 164 ? 13.807 1.962 14.255 1.00 47.47 164 THR A O 1
ATOM 1339 N N . PRO A 1 165 ? 14.047 1.357 16.381 1.00 47.41 165 PRO A N 1
ATOM 1340 C CA . PRO A 1 165 ? 13.442 2.593 16.911 1.00 47.41 165 PRO A CA 1
ATOM 1341 C C . PRO A 1 165 ? 14.286 3.856 16.660 1.00 47.41 165 PRO A C 1
ATOM 1343 O O . PRO A 1 165 ? 15.496 3.811 16.849 1.00 47.41 165 PRO A O 1
ATOM 1346 N N . VAL A 1 166 ? 13.643 4.974 16.306 1.00 49.56 166 VAL A N 1
ATOM 1347 C CA . VAL A 1 166 ? 14.279 6.254 15.923 1.00 49.56 166 VAL A CA 1
ATOM 1348 C C . VAL A 1 166 ? 14.599 7.109 17.170 1.00 49.56 166 VAL A C 1
ATOM 1350 O O . VAL A 1 166 ? 13.712 7.275 18.007 1.00 49.56 166 VAL A O 1
ATOM 1353 N N . PRO A 1 167 ? 15.831 7.626 17.340 1.00 49.53 167 PRO A N 1
ATOM 1354 C CA . PRO A 1 167 ? 16.261 8.483 18.435 1.00 49.53 167 PRO A CA 1
ATOM 1355 C C . PRO A 1 167 ? 15.968 9.958 18.141 1.00 49.53 167 PRO A C 1
ATOM 1357 O O . PRO A 1 167 ? 15.761 10.358 17.006 1.00 49.53 167 PRO A O 1
ATOM 1360 N N . GLU A 1 168 ? 15.984 10.756 19.199 1.00 45.53 168 GLU A N 1
ATOM 1361 C CA . GLU A 1 168 ? 15.397 12.096 19.287 1.00 45.53 168 GLU A CA 1
ATOM 1362 C C . GLU A 1 168 ? 16.385 13.227 18.913 1.00 45.53 168 GLU A C 1
ATOM 1364 O O . GLU A 1 168 ? 16.633 14.116 19.726 1.00 45.53 168 GLU A O 1
ATOM 1369 N N . LYS A 1 169 ? 17.035 13.175 17.741 1.00 49.81 169 LYS A N 1
ATOM 1370 C CA . LYS A 1 169 ? 18.009 14.211 17.330 1.00 49.81 169 LYS A CA 1
ATOM 1371 C C . LYS A 1 169 ? 17.431 15.196 16.299 1.00 49.81 169 LYS A C 1
ATOM 1373 O O . LYS A 1 169 ? 16.248 15.162 15.988 1.00 49.81 169 LYS A O 1
ATOM 1378 N N . GLU A 1 170 ? 18.245 16.190 15.949 1.00 44.69 170 GLU A N 1
ATOM 1379 C CA . GLU A 1 170 ? 17.869 17.447 15.283 1.00 44.69 170 GLU A CA 1
ATOM 1380 C C . GLU A 1 170 ? 18.237 17.495 13.784 1.00 44.69 170 GLU A C 1
ATOM 1382 O O . GLU A 1 170 ? 18.224 18.576 13.191 1.00 44.69 170 GLU A O 1
ATOM 1387 N N . ASP A 1 171 ? 18.581 16.363 13.161 1.00 48.22 171 ASP A N 1
ATOM 1388 C CA . ASP A 1 171 ? 18.867 16.316 11.720 1.00 48.22 171 ASP A CA 1
ATOM 1389 C C . ASP A 1 171 ? 17.570 16.128 10.906 1.00 48.22 171 ASP A C 1
A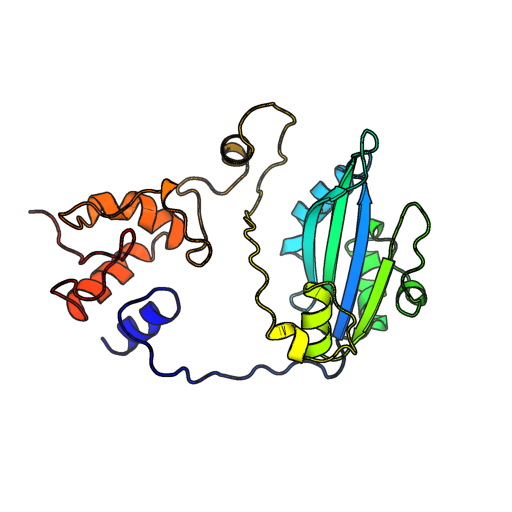TOM 1391 O O . ASP A 1 171 ? 16.480 15.922 11.450 1.00 48.22 171 ASP A O 1
ATOM 1395 N N . SER A 1 172 ? 17.642 16.247 9.573 1.00 58.50 172 SER A N 1
ATOM 1396 C CA . SER A 1 172 ? 16.452 16.056 8.737 1.00 58.50 172 SER A CA 1
ATOM 1397 C C . SER A 1 172 ? 15.877 14.650 8.960 1.00 58.50 172 SER A C 1
ATOM 1399 O O . SER A 1 172 ? 16.602 13.657 8.911 1.00 58.50 172 SER A O 1
ATOM 1401 N N . MET A 1 173 ? 14.562 14.555 9.200 1.00 57.00 173 MET A N 1
ATOM 1402 C CA . MET A 1 173 ? 13.883 13.285 9.510 1.00 57.00 173 MET A CA 1
ATOM 1403 C C . MET A 1 173 ? 14.266 12.174 8.512 1.00 57.00 173 MET A C 1
ATOM 1405 O O . MET A 1 173 ? 14.464 11.029 8.900 1.00 57.00 173 MET A O 1
ATOM 1409 N N . ASP A 1 174 ? 14.442 12.498 7.228 1.00 57.84 174 ASP A N 1
ATOM 1410 C CA . ASP A 1 174 ? 14.819 11.523 6.200 1.00 57.84 174 ASP A CA 1
ATOM 1411 C C . ASP A 1 174 ? 16.241 10.958 6.354 1.00 57.84 174 ASP A C 1
ATOM 1413 O O . ASP A 1 174 ? 16.464 9.793 6.001 1.00 57.84 174 ASP A O 1
ATOM 1417 N N . GLU A 1 175 ? 17.189 11.747 6.858 1.00 59.56 175 GLU A N 1
ATOM 1418 C CA . GLU A 1 175 ? 18.562 11.323 7.163 1.00 59.56 175 GLU A CA 1
ATOM 1419 C C . GLU A 1 175 ? 18.607 10.539 8.479 1.00 59.56 175 GLU A C 1
ATOM 1421 O O . GLU A 1 175 ? 19.246 9.490 8.558 1.00 59.56 175 GLU A O 1
ATOM 1426 N N . GLU A 1 176 ? 17.843 10.954 9.490 1.00 65.06 176 GLU A N 1
ATOM 1427 C CA . GLU A 1 176 ? 17.763 10.235 10.767 1.00 65.06 176 GLU A CA 1
ATOM 1428 C C . GLU A 1 176 ? 17.164 8.839 10.608 1.00 65.06 176 GLU A C 1
ATOM 1430 O O . GLU A 1 176 ? 17.675 7.850 11.154 1.00 65.06 176 GLU A O 1
ATOM 1435 N N . MET A 1 177 ? 16.111 8.735 9.792 1.00 66.06 177 MET A N 1
ATOM 1436 C CA . MET A 1 177 ? 15.462 7.471 9.466 1.00 66.06 177 MET A CA 1
ATOM 1437 C C . MET A 1 177 ? 16.393 6.506 8.728 1.00 66.06 177 MET A C 1
ATOM 1439 O O . MET A 1 177 ? 16.150 5.297 8.768 1.00 66.06 177 MET A O 1
ATOM 1443 N N . GLU A 1 178 ? 17.477 6.979 8.100 1.00 66.12 178 GLU A N 1
ATOM 1444 C CA . GLU A 1 178 ? 18.408 6.134 7.345 1.00 66.12 178 GLU A CA 1
ATOM 1445 C C . GLU A 1 178 ? 18.987 5.009 8.207 1.00 66.12 178 GLU A C 1
ATOM 1447 O O . GLU A 1 178 ? 19.172 3.882 7.736 1.00 66.12 178 GLU A O 1
ATOM 1452 N N . LEU A 1 179 ? 19.205 5.263 9.501 1.00 61.72 179 LEU A N 1
ATOM 1453 C CA . LEU A 1 179 ? 19.706 4.255 10.429 1.00 61.72 179 LEU A CA 1
ATOM 1454 C C . LEU A 1 179 ? 18.709 3.118 10.688 1.00 61.72 179 LEU A C 1
ATOM 1456 O O . LEU A 1 179 ? 19.144 2.017 11.045 1.00 61.72 179 LEU A O 1
ATOM 1460 N N . TYR A 1 180 ? 17.423 3.377 10.457 1.00 63.75 180 TYR A N 1
ATOM 1461 C CA . TYR A 1 180 ? 16.295 2.568 10.902 1.00 63.75 180 TYR A CA 1
ATOM 1462 C C . TYR A 1 180 ? 15.526 1.896 9.773 1.00 63.75 180 TYR A C 1
ATOM 1464 O O . TYR A 1 180 ? 14.841 0.905 10.014 1.00 63.75 180 TYR A O 1
ATOM 1472 N N . VAL A 1 181 ? 15.635 2.385 8.542 1.00 67.19 181 VAL A N 1
ATOM 1473 C CA . VAL A 1 181 ? 14.931 1.816 7.385 1.00 67.19 181 VAL A CA 1
ATOM 1474 C C . VAL A 1 181 ? 15.746 0.720 6.692 1.00 67.19 181 VAL A C 1
ATOM 1476 O O . VAL A 1 181 ? 16.840 0.338 7.116 1.00 67.19 181 VAL A O 1
ATOM 1479 N N . ALA A 1 182 ? 15.191 0.131 5.629 1.00 68.00 182 ALA A N 1
ATOM 1480 C CA . ALA A 1 182 ? 15.925 -0.828 4.811 1.00 68.00 182 ALA A CA 1
ATOM 1481 C C . ALA A 1 182 ? 17.255 -0.224 4.322 1.00 68.00 182 ALA A C 1
ATOM 1483 O O . ALA A 1 182 ? 17.289 0.902 3.839 1.00 68.00 182 ALA A O 1
ATOM 1484 N N . LYS A 1 183 ? 18.339 -0.997 4.425 1.00 69.50 183 LYS A N 1
ATOM 1485 C CA . LYS A 1 183 ? 19.670 -0.632 3.930 1.00 69.50 183 LYS A CA 1
ATOM 1486 C C . LYS A 1 183 ? 20.088 -1.600 2.830 1.00 69.50 183 LYS A C 1
ATOM 1488 O O . LYS A 1 183 ? 19.723 -2.775 2.873 1.00 69.50 183 LYS A O 1
ATOM 1493 N N . SER A 1 184 ? 20.865 -1.087 1.877 1.00 67.69 184 SER A N 1
ATOM 1494 C CA . SER A 1 184 ? 21.488 -1.852 0.786 1.00 67.69 184 SER A CA 1
ATOM 1495 C C . SER A 1 184 ? 20.506 -2.639 -0.108 1.00 67.69 184 SER A C 1
ATOM 1497 O O . SER A 1 184 ? 20.573 -3.868 -0.146 1.00 67.69 184 SER A O 1
ATOM 1499 N N . PRO A 1 185 ? 19.608 -1.974 -0.865 1.00 70.94 185 PRO A N 1
ATOM 1500 C CA . PRO A 1 185 ? 19.431 -0.524 -0.994 1.00 70.94 185 PRO A CA 1
ATOM 1501 C C . PRO A 1 185 ? 18.387 0.041 -0.013 1.00 70.94 185 PRO A C 1
ATOM 1503 O O . PRO A 1 185 ? 17.512 -0.689 0.456 1.00 70.94 185 PRO A O 1
ATOM 1506 N N . ARG A 1 186 ? 18.438 1.358 0.248 1.00 75.56 186 ARG A N 1
ATOM 1507 C CA . ARG A 1 186 ? 17.287 2.088 0.812 1.00 75.56 186 ARG A CA 1
ATOM 1508 C C . ARG A 1 186 ? 16.141 2.000 -0.180 1.00 75.56 186 ARG A C 1
ATOM 1510 O O . ARG A 1 186 ? 16.259 2.500 -1.294 1.00 75.56 186 ARG A O 1
ATOM 1517 N N . THR A 1 187 ? 15.090 1.283 0.190 1.00 79.12 187 THR A N 1
ATOM 1518 C CA . THR A 1 187 ? 13.999 0.955 -0.726 1.00 79.12 187 THR A CA 1
ATOM 1519 C C . THR A 1 187 ? 13.002 2.089 -0.801 1.00 79.12 187 THR A C 1
ATOM 1521 O O . THR A 1 187 ? 12.717 2.699 0.220 1.00 79.12 187 THR A O 1
ATOM 1524 N N . ALA A 1 188 ? 12.415 2.299 -1.970 1.00 80.88 188 ALA A N 1
ATOM 1525 C CA . ALA A 1 188 ? 11.376 3.294 -2.169 1.00 80.88 188 ALA A CA 1
ATOM 1526 C C . ALA A 1 188 ? 10.234 2.734 -3.015 1.00 80.88 188 ALA A C 1
ATOM 1528 O O . ALA A 1 188 ? 10.392 1.744 -3.734 1.00 80.88 188 ALA A O 1
ATOM 1529 N N . TYR A 1 189 ? 9.075 3.383 -2.944 1.00 81.56 189 TYR A N 1
ATOM 1530 C CA . TYR A 1 189 ? 7.912 3.013 -3.739 1.00 81.56 189 TYR A CA 1
ATOM 1531 C C . TYR A 1 189 ? 7.771 3.939 -4.947 1.00 81.56 189 TYR A C 1
ATOM 1533 O O . TYR A 1 189 ? 7.636 5.145 -4.786 1.00 81.56 189 TYR A O 1
ATOM 1541 N N . LEU A 1 190 ? 7.764 3.375 -6.160 1.00 82.31 190 LEU A N 1
ATOM 1542 C CA . LEU A 1 190 ? 7.767 4.139 -7.418 1.00 82.31 190 LEU A CA 1
ATOM 1543 C C . LEU A 1 190 ? 6.616 5.153 -7.532 1.00 82.31 190 LEU A C 1
ATOM 1545 O O . LEU A 1 190 ? 6.795 6.226 -8.102 1.00 82.31 190 LEU A O 1
ATOM 1549 N N . ASN A 1 191 ? 5.438 4.829 -6.987 1.00 83.00 191 ASN A N 1
ATOM 1550 C CA . ASN A 1 191 ? 4.277 5.726 -7.029 1.00 83.00 191 ASN A CA 1
ATOM 1551 C C . ASN A 1 191 ? 4.435 6.959 -6.119 1.00 83.00 191 ASN A C 1
ATOM 1553 O O . ASN A 1 191 ? 3.665 7.908 -6.248 1.00 83.00 191 ASN A O 1
ATOM 1557 N N . TYR A 1 192 ? 5.453 6.975 -5.255 1.00 79.19 192 TYR A N 1
ATOM 1558 C CA . TYR A 1 192 ? 5.964 8.156 -4.563 1.00 79.19 192 TYR A CA 1
ATOM 1559 C C . TYR A 1 192 ? 7.317 8.527 -5.171 1.00 79.19 192 TYR A C 1
ATOM 1561 O O . TYR A 1 192 ? 8.372 8.356 -4.564 1.00 79.19 192 TYR A O 1
ATOM 1569 N N . ARG A 1 193 ? 7.270 8.963 -6.434 1.00 81.69 193 ARG A N 1
ATOM 1570 C CA . ARG A 1 193 ? 8.458 9.296 -7.218 1.00 81.69 193 ARG A CA 1
ATOM 1571 C C . ARG A 1 193 ? 9.267 10.388 -6.518 1.00 81.69 193 ARG A C 1
ATOM 1573 O O . ARG A 1 193 ? 8.719 11.423 -6.142 1.00 81.69 193 ARG A O 1
ATOM 1580 N N . ASP A 1 194 ? 10.563 10.142 -6.404 1.00 84.94 194 ASP A N 1
ATOM 1581 C CA . ASP A 1 194 ? 11.515 10.985 -5.702 1.00 84.94 194 ASP A CA 1
ATOM 1582 C C . ASP A 1 194 ? 12.751 11.173 -6.584 1.00 84.94 194 ASP A C 1
ATOM 1584 O O . ASP A 1 194 ? 13.501 10.228 -6.848 1.00 84.94 194 ASP A O 1
ATOM 1588 N N . LEU A 1 195 ? 12.914 12.392 -7.099 1.00 87.31 195 LEU A N 1
ATOM 1589 C CA . LEU A 1 195 ? 14.015 12.739 -7.994 1.00 87.31 195 LEU A CA 1
ATOM 1590 C C . LEU A 1 195 ? 15.343 12.881 -7.240 1.00 87.31 195 LEU A C 1
ATOM 1592 O O . LEU A 1 195 ? 16.393 12.796 -7.879 1.00 87.31 195 LEU A O 1
ATOM 1596 N N . ASP A 1 196 ? 15.309 12.998 -5.909 1.00 85.00 196 ASP A N 1
ATOM 1597 C CA . ASP A 1 196 ? 16.500 13.157 -5.073 1.00 85.00 196 ASP A CA 1
ATOM 1598 C C . ASP A 1 196 ? 17.315 11.856 -4.998 1.00 85.00 196 ASP A C 1
ATOM 1600 O O . ASP A 1 196 ? 18.519 11.867 -4.745 1.00 85.00 196 ASP A O 1
ATOM 1604 N N . PHE A 1 197 ? 16.711 10.711 -5.341 1.00 84.19 197 PHE A N 1
ATOM 1605 C CA . PHE A 1 197 ? 17.452 9.461 -5.541 1.00 84.19 197 PHE A CA 1
ATOM 1606 C C . PHE A 1 197 ? 18.344 9.457 -6.786 1.00 84.19 197 PHE A C 1
ATOM 1608 O O . PHE A 1 197 ? 19.217 8.591 -6.893 1.00 84.19 197 PHE A O 1
ATOM 1615 N N . GLY A 1 198 ? 18.136 10.398 -7.708 1.00 88.56 198 GLY A N 1
ATOM 1616 C CA . GLY A 1 198 ? 18.896 10.556 -8.941 1.00 88.56 198 GLY A CA 1
ATOM 1617 C C . GLY A 1 198 ? 18.034 10.426 -10.193 1.00 88.56 198 GLY A C 1
ATOM 1618 O O . GLY A 1 198 ? 16.951 9.840 -10.181 1.00 88.56 198 GLY A O 1
ATOM 1619 N N . THR A 1 199 ? 18.542 10.959 -11.301 1.00 93.25 199 THR A N 1
ATOM 1620 C CA . THR A 1 199 ? 17.870 10.986 -12.604 1.00 93.25 199 THR A CA 1
ATOM 1621 C C . THR A 1 199 ? 18.758 10.411 -13.707 1.00 93.25 199 THR A C 1
ATOM 1623 O O . THR A 1 199 ? 19.978 10.286 -13.567 1.00 93.25 199 THR A O 1
ATOM 1626 N N . ASN A 1 200 ? 18.136 10.023 -14.817 1.00 92.56 200 ASN A N 1
ATOM 1627 C CA . ASN A 1 200 ? 18.825 9.703 -16.055 1.00 92.56 200 ASN A CA 1
ATOM 1628 C C . ASN A 1 200 ? 19.565 10.939 -16.567 1.00 92.56 200 ASN A C 1
ATOM 1630 O O . ASN A 1 200 ? 18.994 12.025 -16.662 1.00 92.56 200 ASN A O 1
ATOM 1634 N N . GLN A 1 201 ? 20.824 10.730 -16.934 1.00 86.50 201 GLN A N 1
ATOM 1635 C CA . GLN A 1 201 ? 21.621 11.693 -17.685 1.00 86.50 201 GLN A CA 1
ATOM 1636 C C . GLN A 1 201 ? 21.291 11.579 -19.183 1.00 86.50 201 GLN A C 1
ATOM 1638 O O . GLN A 1 201 ? 20.523 10.702 -19.587 1.00 86.50 201 GLN A O 1
ATOM 1643 N N . GLU A 1 202 ? 21.871 12.443 -20.019 1.00 86.44 202 GLU A N 1
ATOM 1644 C CA . GLU A 1 202 ? 21.602 12.462 -21.469 1.00 86.44 202 GLU A CA 1
ATOM 1645 C C . GLU A 1 202 ? 21.850 11.111 -22.159 1.00 86.44 202 GLU A C 1
ATOM 1647 O O . GLU A 1 202 ? 21.147 10.759 -23.104 1.00 86.44 202 GLU A O 1
ATOM 1652 N N . ASP A 1 203 ? 22.807 10.332 -21.648 1.00 86.88 203 ASP A N 1
ATOM 1653 C CA . ASP A 1 203 ? 23.183 9.016 -22.169 1.00 86.88 203 ASP A CA 1
ATOM 1654 C C . ASP A 1 203 ? 22.221 7.881 -21.778 1.00 86.88 203 ASP A C 1
ATOM 1656 O O . ASP A 1 203 ? 22.308 6.794 -22.347 1.00 86.88 203 ASP A O 1
ATOM 1660 N N . TYR A 1 204 ? 21.312 8.105 -20.817 1.00 90.38 204 TYR A N 1
ATOM 1661 C CA . TYR A 1 204 ? 20.445 7.073 -20.234 1.00 90.38 204 TYR A CA 1
ATOM 1662 C C . TYR A 1 204 ? 21.214 5.784 -19.881 1.00 90.38 204 TYR A C 1
ATOM 1664 O O . TYR A 1 204 ? 20.731 4.675 -20.109 1.00 90.38 204 TYR A O 1
ATOM 1672 N N . SER A 1 205 ? 22.425 5.907 -19.324 1.00 91.38 205 SER A N 1
ATOM 1673 C CA . SER A 1 205 ? 23.249 4.739 -18.992 1.00 91.38 205 SER A CA 1
ATOM 1674 C C . SER A 1 205 ? 22.590 3.848 -17.929 1.00 91.38 205 SER A C 1
ATOM 1676 O O . SER A 1 205 ? 22.185 4.310 -16.855 1.00 91.38 205 SER A O 1
ATOM 1678 N N . TYR A 1 206 ? 22.542 2.538 -18.198 1.00 92.94 206 TYR A N 1
ATOM 1679 C CA . TYR A 1 206 ? 22.025 1.541 -17.257 1.00 92.94 206 TYR A CA 1
ATOM 1680 C C . TYR A 1 206 ? 22.782 1.549 -15.925 1.00 92.94 206 TYR A C 1
ATOM 1682 O O . TYR A 1 206 ? 22.158 1.460 -14.868 1.00 92.94 206 TYR A O 1
ATOM 1690 N N . SER A 1 207 ? 24.111 1.674 -15.957 1.00 92.25 207 SER A N 1
ATOM 1691 C CA . SER A 1 207 ? 24.950 1.622 -14.754 1.00 92.25 207 SER A CA 1
ATOM 1692 C C . SER A 1 207 ? 24.661 2.791 -13.806 1.00 92.25 207 SER A C 1
ATOM 1694 O O . SER A 1 207 ? 24.524 2.579 -12.601 1.00 92.25 207 SER A O 1
ATOM 1696 N N . LYS A 1 208 ? 24.459 3.998 -14.351 1.00 92.19 208 LYS A N 1
ATOM 1697 C CA . LYS A 1 208 ? 24.047 5.190 -13.591 1.00 92.19 208 LYS A CA 1
ATOM 1698 C C . LYS A 1 208 ? 22.625 5.046 -13.056 1.00 92.19 208 LYS A C 1
ATOM 1700 O O . LYS A 1 208 ? 22.371 5.306 -11.882 1.00 92.19 208 LYS A O 1
ATOM 1705 N N . ALA A 1 209 ? 21.704 4.576 -13.897 1.00 93.19 209 ALA A N 1
ATOM 1706 C CA . ALA A 1 209 ? 20.312 4.398 -13.508 1.00 93.19 209 ALA A CA 1
ATOM 1707 C C . ALA A 1 209 ? 20.113 3.309 -12.449 1.00 93.19 209 ALA A C 1
ATOM 1709 O O . ALA A 1 209 ? 19.174 3.380 -11.661 1.00 93.19 209 ALA A O 1
ATOM 1710 N N . LYS A 1 210 ? 21.008 2.316 -12.389 1.00 93.06 210 LYS A N 1
ATOM 1711 C CA . LYS A 1 210 ? 20.974 1.236 -11.396 1.00 93.06 210 LYS A CA 1
ATOM 1712 C C . LYS A 1 210 ? 20.966 1.762 -9.957 1.00 93.06 210 LYS A C 1
ATOM 1714 O O . LYS A 1 210 ? 20.297 1.169 -9.116 1.00 93.06 210 LYS A O 1
ATOM 1719 N N . ILE A 1 211 ? 21.623 2.896 -9.694 1.00 90.94 211 ILE A N 1
ATOM 1720 C CA . ILE A 1 211 ? 21.725 3.512 -8.360 1.00 90.94 211 ILE A CA 1
ATOM 1721 C C . ILE A 1 211 ? 20.340 3.850 -7.790 1.00 90.94 211 ILE A C 1
ATOM 1723 O O . ILE A 1 211 ? 20.026 3.462 -6.664 1.00 90.94 211 ILE A O 1
ATOM 1727 N N . TRP A 1 212 ? 19.492 4.535 -8.564 1.00 92.44 212 TRP A N 1
ATOM 1728 C CA . TRP A 1 212 ? 18.114 4.838 -8.159 1.00 92.44 212 TRP A CA 1
ATOM 1729 C C . TRP A 1 212 ? 17.155 3.683 -8.481 1.00 92.44 212 TRP A C 1
ATOM 1731 O O . TRP A 1 212 ? 16.205 3.422 -7.743 1.00 92.44 212 TRP A O 1
ATOM 1741 N N . GLY A 1 213 ? 17.420 2.933 -9.550 1.00 92.12 213 GLY A N 1
ATOM 1742 C CA . GLY A 1 213 ? 16.590 1.828 -10.016 1.00 92.12 213 GLY A CA 1
ATOM 1743 C C . GLY A 1 213 ? 16.485 0.691 -9.004 1.00 92.12 213 GLY A C 1
ATOM 1744 O O . GLY A 1 213 ? 15.392 0.178 -8.761 1.00 92.12 213 GLY A O 1
ATOM 1745 N N . GLU A 1 214 ? 17.583 0.320 -8.345 1.00 92.94 214 GLU A N 1
ATOM 1746 C CA . GLU A 1 214 ? 17.557 -0.723 -7.314 1.00 92.94 214 GLU A CA 1
ATOM 1747 C C . GLU A 1 214 ? 16.836 -0.277 -6.035 1.00 92.94 214 GLU A C 1
ATOM 1749 O O . GLU A 1 214 ? 16.275 -1.126 -5.339 1.00 92.94 214 GLU A O 1
ATOM 1754 N N . LYS A 1 215 ? 16.745 1.031 -5.757 1.00 88.44 215 LYS A N 1
ATOM 1755 C CA . LYS A 1 215 ? 15.910 1.546 -4.658 1.00 88.44 215 LYS A CA 1
ATOM 1756 C C . LYS A 1 215 ? 14.430 1.238 -4.908 1.00 88.44 215 LYS A C 1
ATOM 1758 O O . LYS A 1 215 ? 13.751 0.764 -3.999 1.00 88.44 215 LYS A O 1
ATOM 1763 N N . TYR A 1 216 ? 13.945 1.419 -6.140 1.00 89.19 216 TYR A N 1
ATOM 1764 C CA . TYR A 1 216 ? 12.550 1.125 -6.499 1.00 89.19 216 TYR A CA 1
ATOM 1765 C C . TYR A 1 216 ? 12.274 -0.357 -6.765 1.00 89.19 216 TYR A C 1
ATOM 1767 O O . TYR A 1 216 ? 11.233 -0.883 -6.374 1.00 89.19 216 TYR A O 1
ATOM 1775 N N . PHE A 1 217 ? 13.187 -1.045 -7.446 1.00 92.19 217 PHE A N 1
ATOM 1776 C CA . PHE A 1 217 ? 12.905 -2.356 -8.035 1.00 92.19 217 PHE A CA 1
ATOM 1777 C C . PHE A 1 217 ? 13.747 -3.493 -7.453 1.00 92.19 217 PHE A C 1
ATOM 1779 O O . PHE A 1 217 ? 13.468 -4.662 -7.742 1.00 92.19 217 PHE A O 1
ATOM 1786 N N . LYS A 1 218 ? 14.749 -3.190 -6.616 1.00 90.31 218 LYS A N 1
ATOM 1787 C CA . LYS A 1 218 ? 15.728 -4.163 -6.103 1.00 90.31 218 LYS A CA 1
ATOM 1788 C C . LYS A 1 218 ? 16.306 -4.994 -7.263 1.00 90.31 218 LYS A C 1
ATOM 1790 O O . LYS A 1 218 ? 16.504 -4.480 -8.362 1.00 90.31 218 LYS A O 1
ATOM 1795 N N . GLY A 1 219 ? 16.481 -6.302 -7.065 1.00 90.56 219 GLY A N 1
ATOM 1796 C CA . GLY A 1 219 ? 16.955 -7.235 -8.094 1.00 90.56 219 GLY A CA 1
ATOM 1797 C C . GLY A 1 219 ? 16.062 -7.371 -9.338 1.00 90.56 219 GLY A C 1
ATOM 1798 O O . GLY A 1 219 ? 16.455 -8.041 -10.288 1.00 90.56 219 GLY A O 1
ATOM 1799 N N . ASN A 1 220 ? 14.881 -6.740 -9.386 1.00 94.75 220 ASN A N 1
ATOM 1800 C CA . ASN A 1 220 ? 14.048 -6.740 -10.593 1.00 94.75 220 ASN A CA 1
ATOM 1801 C C . ASN A 1 220 ? 14.509 -5.719 -11.644 1.00 94.75 220 ASN A C 1
ATOM 1803 O O . ASN A 1 220 ? 14.089 -5.830 -12.799 1.00 94.75 220 ASN A O 1
ATOM 1807 N N . PHE A 1 221 ? 15.353 -4.743 -11.278 1.00 95.12 221 PHE A N 1
ATOM 1808 C CA . PHE A 1 221 ? 15.734 -3.644 -12.171 1.00 95.12 221 PHE A CA 1
ATOM 1809 C C . PHE A 1 221 ? 16.405 -4.126 -13.462 1.00 95.12 221 PHE A C 1
ATOM 1811 O O . PHE A 1 221 ? 16.058 -3.681 -14.554 1.00 95.12 221 PHE A O 1
ATOM 1818 N N . GLU A 1 222 ? 17.294 -5.113 -13.365 1.00 95.12 222 GLU A N 1
ATOM 1819 C CA . GLU A 1 222 ? 17.969 -5.676 -14.536 1.00 95.12 222 GLU A CA 1
ATOM 1820 C C . GLU A 1 222 ? 16.984 -6.334 -15.510 1.00 95.12 222 GLU A C 1
ATOM 1822 O O . GLU A 1 222 ? 17.048 -6.122 -16.724 1.00 95.12 222 GLU A O 1
ATOM 1827 N N . ARG A 1 223 ? 16.032 -7.121 -14.990 1.00 95.19 223 ARG A N 1
ATOM 1828 C CA . ARG A 1 223 ? 15.005 -7.753 -15.825 1.00 95.19 223 ARG A CA 1
ATOM 1829 C C . ARG A 1 223 ? 14.141 -6.694 -16.506 1.00 95.19 223 ARG A C 1
ATOM 1831 O O . ARG A 1 223 ? 13.834 -6.849 -17.685 1.00 95.19 223 ARG A O 1
ATOM 1838 N N . LEU A 1 224 ? 13.789 -5.619 -15.800 1.00 95.88 224 LEU A N 1
ATOM 1839 C CA . LEU A 1 224 ? 13.055 -4.485 -16.365 1.00 95.88 224 LEU A CA 1
ATOM 1840 C C . LEU A 1 224 ? 13.831 -3.821 -17.511 1.00 95.88 224 LEU A C 1
ATOM 1842 O O . LEU A 1 224 ? 13.262 -3.627 -18.584 1.00 95.88 224 LEU A O 1
ATOM 1846 N N . ALA A 1 225 ? 15.127 -3.556 -17.334 1.00 95.00 225 ALA A N 1
ATOM 1847 C CA . ALA A 1 225 ? 15.979 -2.981 -18.377 1.00 95.00 225 ALA A CA 1
ATOM 1848 C C . ALA A 1 225 ? 16.110 -3.909 -19.600 1.00 95.00 225 ALA A C 1
ATOM 1850 O O . ALA A 1 225 ? 16.032 -3.464 -20.744 1.00 95.00 225 ALA A O 1
ATOM 1851 N N . LYS A 1 226 ? 16.208 -5.228 -19.386 1.00 94.69 226 LYS A N 1
ATOM 1852 C CA . LYS A 1 226 ? 16.201 -6.226 -20.473 1.00 94.69 226 LYS A CA 1
ATOM 1853 C C . LYS A 1 226 ? 14.875 -6.267 -21.235 1.00 94.69 226 LYS A C 1
ATOM 1855 O O . LYS A 1 226 ? 14.869 -6.548 -22.434 1.00 94.69 226 LYS A O 1
ATOM 1860 N N . VAL A 1 227 ? 13.749 -6.023 -20.560 1.00 95.31 227 VAL A N 1
ATOM 1861 C CA . VAL A 1 227 ? 12.445 -5.872 -21.224 1.00 95.31 227 VAL A CA 1
ATOM 1862 C C . VAL A 1 227 ? 12.411 -4.575 -22.019 1.00 95.31 227 VAL A C 1
ATOM 1864 O O . VAL A 1 227 ? 12.049 -4.620 -23.194 1.00 95.31 227 VAL A O 1
ATOM 1867 N N . LYS A 1 228 ? 12.857 -3.462 -21.422 1.00 94.44 228 LYS A N 1
ATOM 1868 C CA . LYS A 1 228 ? 12.947 -2.148 -22.070 1.00 94.44 228 LYS A CA 1
ATOM 1869 C C . LYS A 1 228 ? 13.689 -2.228 -23.404 1.00 94.44 228 LYS A C 1
ATOM 1871 O O . LYS A 1 228 ? 13.106 -1.849 -24.416 1.00 94.44 228 LYS A O 1
ATOM 1876 N N . SER A 1 229 ? 14.883 -2.832 -23.433 1.00 93.50 229 SER A N 1
ATOM 1877 C CA . SER A 1 229 ? 15.684 -2.977 -24.662 1.00 93.50 229 SER A CA 1
ATOM 1878 C C . SER A 1 229 ? 14.951 -3.681 -25.803 1.00 93.50 229 SER A C 1
ATOM 1880 O O . SER A 1 229 ? 15.263 -3.459 -26.967 1.00 93.50 229 SER A O 1
ATOM 1882 N N . LYS A 1 230 ? 14.005 -4.574 -25.489 1.00 93.00 230 LYS A N 1
ATOM 1883 C CA . LYS A 1 230 ? 13.267 -5.350 -26.495 1.00 93.00 230 LYS A CA 1
ATOM 1884 C C . LYS A 1 230 ? 12.021 -4.630 -26.992 1.00 93.00 230 LYS A C 1
ATOM 1886 O O . LYS A 1 230 ? 11.676 -4.771 -28.159 1.00 93.00 230 LYS A O 1
ATOM 1891 N N . VAL A 1 231 ? 11.313 -3.936 -26.100 1.00 93.38 231 VAL A N 1
ATOM 1892 C CA . VAL A 1 231 ? 9.992 -3.354 -26.399 1.00 93.38 231 VAL A CA 1
ATOM 1893 C C . VAL A 1 231 ? 10.066 -1.892 -26.824 1.00 93.38 231 VAL A C 1
ATOM 1895 O O . VAL A 1 231 ? 9.170 -1.421 -27.514 1.00 93.38 231 VAL A O 1
ATOM 1898 N N . ASP A 1 232 ? 11.128 -1.191 -26.431 1.00 92.88 232 ASP A N 1
ATOM 1899 C CA . ASP A 1 232 ? 11.374 0.207 -26.770 1.00 92.88 232 ASP A CA 1
ATOM 1900 C C . ASP A 1 232 ? 12.887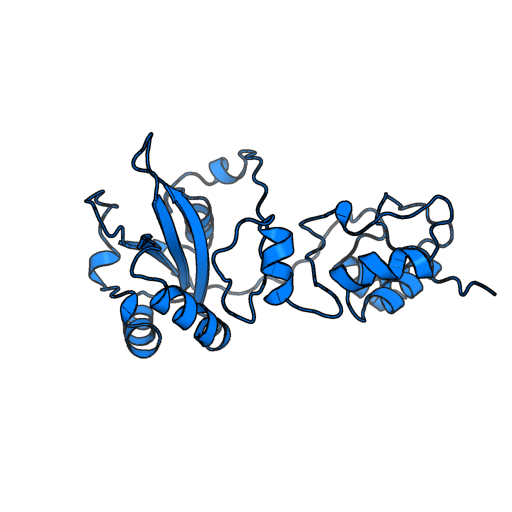 0.458 -26.956 1.00 92.88 232 ASP A C 1
ATOM 1902 O O . ASP A 1 232 ? 13.511 1.156 -26.152 1.00 92.88 232 ASP A O 1
ATOM 1906 N N . PRO A 1 233 ? 13.506 -0.138 -27.998 1.00 91.00 233 PRO A N 1
ATOM 1907 C CA . PRO A 1 233 ? 14.956 -0.080 -28.218 1.00 91.00 233 PRO A CA 1
ATOM 1908 C C . PRO A 1 233 ? 15.480 1.344 -28.438 1.00 91.00 233 PRO A C 1
ATOM 1910 O O . PRO A 1 233 ? 16.618 1.635 -28.088 1.00 91.00 233 PRO A O 1
ATOM 1913 N N . ASN A 1 234 ? 14.642 2.239 -28.967 1.00 91.31 234 ASN A N 1
ATOM 1914 C CA . ASN A 1 234 ? 14.993 3.639 -29.223 1.00 91.31 234 ASN A CA 1
ATOM 1915 C C . ASN A 1 234 ? 14.699 4.554 -28.024 1.00 91.31 234 ASN A C 1
ATOM 1917 O O . ASN A 1 234 ? 14.817 5.773 -28.141 1.00 91.31 234 ASN A O 1
ATOM 1921 N N . ASN A 1 235 ? 14.273 3.981 -26.893 1.00 91.81 235 ASN A N 1
ATOM 1922 C CA . ASN A 1 235 ? 13.926 4.703 -25.675 1.00 91.81 235 ASN A CA 1
ATOM 1923 C C . ASN A 1 235 ? 12.939 5.866 -25.922 1.00 91.81 235 ASN A C 1
ATOM 1925 O O . ASN A 1 235 ? 13.107 6.986 -25.427 1.00 91.81 235 ASN A O 1
ATOM 1929 N N . PHE A 1 236 ? 11.906 5.620 -26.729 1.00 93.44 236 PHE A N 1
ATOM 1930 C CA . PHE A 1 236 ? 10.875 6.603 -27.042 1.00 93.44 236 PHE A CA 1
ATOM 1931 C C . PHE A 1 236 ? 10.083 6.999 -25.789 1.00 93.44 236 PHE A C 1
ATOM 1933 O O . PHE A 1 236 ? 9.914 8.187 -25.514 1.00 93.44 236 PHE A O 1
ATOM 1940 N N . PHE A 1 237 ? 9.648 6.018 -24.993 1.00 93.44 237 PHE A N 1
ATOM 1941 C CA . PHE A 1 237 ? 8.919 6.245 -23.746 1.00 93.44 237 PHE A CA 1
ATOM 1942 C C . PHE A 1 237 ? 9.895 6.500 -22.598 1.00 93.44 237 PHE A C 1
ATOM 1944 O O . PHE A 1 237 ? 10.321 5.566 -21.914 1.00 93.44 237 PHE A O 1
ATOM 1951 N N . ARG A 1 238 ? 10.253 7.767 -22.381 1.00 93.12 238 ARG A N 1
ATOM 1952 C CA . ARG A 1 238 ? 11.250 8.160 -21.379 1.00 93.12 238 ARG A CA 1
ATOM 1953 C C . ARG A 1 238 ? 10.831 9.359 -20.537 1.00 93.12 238 ARG A C 1
ATOM 1955 O O . ARG A 1 238 ? 10.006 10.167 -20.955 1.00 93.12 238 ARG A O 1
ATOM 1962 N N . ASN A 1 239 ? 11.423 9.448 -19.353 1.00 93.00 239 ASN A N 1
ATOM 1963 C CA . ASN A 1 239 ? 11.388 10.597 -18.453 1.00 93.00 239 ASN A CA 1
ATOM 1964 C C . ASN A 1 239 ? 12.662 10.592 -17.581 1.00 93.00 239 ASN A C 1
ATOM 1966 O O . ASN A 1 239 ? 13.542 9.741 -17.747 1.00 93.00 239 ASN A O 1
ATOM 1970 N N . GLU A 1 240 ? 12.754 11.508 -16.619 1.00 93.94 240 GLU A N 1
ATOM 1971 C CA . GLU A 1 240 ? 13.938 11.697 -15.773 1.00 93.94 240 GLU A CA 1
ATOM 1972 C C . GLU A 1 240 ? 14.322 10.447 -14.959 1.00 93.94 240 GLU A C 1
ATOM 1974 O O . GLU A 1 240 ? 15.448 10.361 -14.505 1.00 93.94 240 GLU A O 1
ATOM 1979 N N . GLN A 1 241 ? 13.434 9.464 -14.763 1.00 94.25 241 GLN A N 1
ATOM 1980 C CA . GLN A 1 241 ? 13.703 8.197 -14.056 1.00 94.25 241 GLN A CA 1
ATOM 1981 C C . GLN A 1 241 ? 13.053 7.001 -14.774 1.00 94.25 241 GLN A C 1
ATOM 1983 O O . GLN A 1 241 ? 12.606 6.031 -14.159 1.00 94.25 241 GLN A O 1
ATOM 1988 N N . SER A 1 242 ? 12.944 7.054 -16.102 1.00 93.81 242 SER A N 1
ATOM 1989 C CA . SER A 1 242 ? 12.475 5.906 -16.874 1.00 93.81 242 SER A CA 1
ATOM 1990 C C . SER A 1 242 ? 13.559 4.841 -16.908 1.00 93.81 242 SER A C 1
ATOM 1992 O O . SER A 1 242 ? 14.735 5.168 -17.053 1.00 93.81 242 SER A O 1
ATOM 1994 N N . ILE A 1 243 ? 13.173 3.570 -16.828 1.00 95.25 243 ILE A N 1
ATOM 1995 C CA . ILE A 1 243 ? 14.115 2.454 -16.949 1.00 95.25 243 ILE A CA 1
ATOM 1996 C C . ILE A 1 243 ? 14.837 2.565 -18.303 1.00 95.25 243 ILE A C 1
ATOM 1998 O O . ILE A 1 243 ? 14.151 2.586 -19.332 1.00 95.25 243 ILE A O 1
ATOM 2002 N N . PRO A 1 244 ? 16.178 2.652 -18.329 1.00 93.81 244 PRO A N 1
ATOM 2003 C CA . PRO A 1 244 ? 16.926 2.680 -19.576 1.00 93.81 244 PRO A CA 1
ATOM 2004 C C . PRO A 1 244 ? 17.031 1.288 -20.200 1.00 93.81 244 PRO A C 1
ATOM 2006 O O . PRO A 1 244 ? 16.788 0.263 -19.555 1.00 93.81 244 PRO A O 1
ATOM 2009 N N . SER A 1 245 ? 17.423 1.251 -21.469 1.00 90.81 245 SER A N 1
ATOM 2010 C CA . SER A 1 245 ? 17.777 0.004 -22.139 1.00 90.81 245 SER A CA 1
ATOM 2011 C C . SER A 1 245 ? 19.006 -0.624 -21.478 1.00 90.81 245 SER A C 1
ATOM 2013 O O . SER A 1 245 ? 19.972 0.051 -21.130 1.00 90.81 245 SER A O 1
ATOM 2015 N N . TYR A 1 246 ? 18.979 -1.944 -21.321 1.00 88.00 246 TYR A N 1
ATOM 2016 C CA . TYR A 1 246 ? 20.146 -2.728 -20.943 1.00 88.00 246 TYR A CA 1
ATOM 2017 C C . TYR A 1 246 ? 21.129 -2.778 -22.118 1.00 88.00 246 TYR A C 1
ATOM 2019 O O . TYR A 1 246 ? 20.993 -3.615 -23.015 1.00 88.00 246 TYR A O 1
ATOM 2027 N N . HIS A 1 247 ? 22.091 -1.862 -22.112 1.00 77.00 247 HIS A N 1
ATOM 2028 C CA . HIS A 1 247 ? 23.313 -1.939 -22.900 1.00 77.00 247 HIS A CA 1
ATOM 2029 C C . HIS A 1 247 ? 24.452 -2.177 -21.914 1.00 77.00 247 HIS A C 1
ATOM 2031 O O . HIS A 1 247 ? 24.607 -1.434 -20.947 1.00 77.00 247 HIS A O 1
ATOM 2037 N N . THR A 1 248 ? 25.203 -3.259 -22.097 1.00 54.78 248 THR A N 1
ATOM 2038 C CA . THR A 1 248 ? 26.505 -3.373 -21.448 1.00 54.78 248 THR A CA 1
ATOM 2039 C C . THR A 1 248 ? 27.410 -2.388 -22.166 1.00 54.78 248 THR A C 1
ATOM 2041 O O . THR A 1 248 ? 27.649 -2.567 -23.361 1.00 54.78 248 THR A O 1
ATOM 2044 N N . ASP A 1 249 ? 27.836 -1.334 -21.471 1.00 52.81 249 ASP A N 1
ATOM 2045 C CA . ASP A 1 249 ? 28.939 -0.495 -21.931 1.00 52.81 249 ASP A CA 1
ATOM 2046 C C . ASP A 1 249 ? 30.123 -1.450 -22.186 1.00 52.81 249 ASP A C 1
ATOM 2048 O O . ASP A 1 249 ? 30.621 -2.077 -21.248 1.00 52.81 249 ASP A O 1
ATOM 2052 N N . ASN A 1 250 ? 30.458 -1.670 -23.461 1.00 37.50 250 ASN A N 1
ATOM 2053 C CA . ASN A 1 250 ? 31.671 -2.379 -23.877 1.00 37.50 250 ASN A CA 1
ATOM 2054 C C . ASN A 1 250 ? 32.844 -1.404 -23.858 1.00 37.50 250 ASN A C 1
ATOM 2056 O O . ASN A 1 250 ? 32.651 -0.271 -24.357 1.00 37.50 250 ASN A O 1
#

Sequence (250 aa):
MKEDLFWAIRGASFGVILAWKLKLVRVPEKVTVFTVYKKLEGNQNLLQKWGNIAHQLPDKLLVRVVIQNDGTGNDKYVEIFFQALYLGPVDELIPLLKEKISEFDLEKKDCFQEPVVTGLALKKNVESSWIGSVLYFYGRRTNESLEVLLEKNYFKATSDFVKTPVPEKEDSMDEEMELYVAKSPRTAYLNYRDLDFGTNQEDYSYSKAKIWGEKYFKGNFERLAKVKSKVDPNNFFRNEQSIPSYHTDN

Secondary structure (DSSP, 8-state):
-HHHHHHHTTTS--S-------------S-EEEEEEEEESTT-HHHHHHHHHHGGGS-TTEEEEEEEEEESSTT--EEEEEEEEEESS-HHHHHHHHHHH-GGG---GGGGSS-----TT--EEEEEE-HHHHHHHHTTS-TTS-GGGGGS-----------SSPPP--SS-HHHHGGGTS--SS----TTS--GGG----TT--HHHHHHHHHHHHGGGHHHHHHHHHHH-TT--S--TTPPPP-----

Radius of gyration: 22.17 Å; chains: 1; bounding box: 54×40×57 Å